Protein AF-A0A257A283-F1 (afdb_monomer)

Mean predicted aligned error: 14.5 Å

Nearest PDB structures (foldseek):
  4v96-assembly1_AN  TM=4.747E-01  e=2.073E-02  Lactococcus phage TP901-1
  4v96-assembly1_AQ  TM=4.458E-01  e=1.159E-02  Lactococcus phage TP901-1
  4be5-assembly1_A  TM=4.869E-01  e=1.302E-02  Vibrio cholerae MJ-1236
  4v96-assembly1_AK  TM=4.573E-01  e=3.706E-02  Lactococcus phage TP901-1
  4v96-assembly1_AE  TM=4.423E-01  e=5.252E-02  Lactococcus phage TP901-1

Sequence (304 aa):
MQTTSLSAFWPDLPWPIYEASDYLVAIHGPKSGTDYDYSDREGTTQFDLLVDMHVEDMREALQRFWQKGQLPPATDITVDEAKAAYQACIDWIDAHGHCFISNGPFYMDIYDPANMYCVLKAFRDPTYPFEPEVWTERLTLARSVIDSVDIPASVKVGDDIPVKVKVTNKIEYPDAREEPAEVAYVDVYLKDASDNVLYSGKAALKTAGNFEITIPGSKTANLSAGAYTVEVKAAYKEGGYPDLRKTQVILSQVTEESPTPTPAVTTAAPTEAPEEGMSTTTIVGIVVVIIIIVALVYFFTKKK

Secondary structure (DSSP, 8-state):
--SSS---SS-SS-HHHHHHHHHHHHH--TTT---EESS--TTSEEP-TTSHHHHHHHHHHHHHHHHHT---TT----HHHHHHHHHHHHHHHHHHSSS---SSSEEEEEEETTTTEEEEEE---TT-SS-HHHHHHHT-EEEEEEEEEE--SEEETTS-EEEEEEEEEEEEESS-EEEE-SS-EEEEEEE-TT--EEEEEEPEEEETTEEEEEE-GGGTTTSPSEEEEEEEEEESSTTS--EEEEEEEEEE-----PPPP-PPP--------------STTHHHHHHHHHHHHHHHHHHHTT-

pLDDT: mean 83.11, std 18.9, range [32.06, 98.38]

Structure (mmCIF, N/CA/C/O backbone):
data_AF-A0A257A283-F1
#
_entry.id   AF-A0A257A283-F1
#
loop_
_atom_site.group_PDB
_atom_site.id
_atom_site.type_symbol
_atom_site.label_atom_id
_atom_site.label_alt_id
_atom_site.label_comp_id
_atom_site.label_asym_id
_atom_site.label_entity_id
_atom_site.label_seq_id
_atom_site.pdbx_PDB_ins_code
_atom_site.Cartn_x
_atom_site.Cartn_y
_atom_site.Cartn_z
_atom_site.occupancy
_atom_site.B_iso_or_equiv
_atom_site.auth_seq_id
_atom_site.auth_comp_id
_atom_site.auth_asym_id
_atom_site.auth_atom_id
_atom_site.pdbx_PDB_model_num
ATOM 1 N N . MET A 1 1 ? 4.355 -9.382 -24.978 1.00 37.47 1 MET A N 1
ATOM 2 C CA . MET A 1 1 ? 3.499 -8.412 -25.697 1.00 37.47 1 MET A CA 1
ATOM 3 C C . MET A 1 1 ? 2.624 -7.641 -24.710 1.00 37.47 1 MET A C 1
ATOM 5 O O . MET A 1 1 ? 1.467 -7.983 -24.513 1.00 37.47 1 MET A O 1
ATOM 9 N N . GLN A 1 2 ? 3.187 -6.637 -24.042 1.00 34.16 2 GLN A N 1
ATOM 10 C CA . GLN A 1 2 ? 2.444 -5.632 -23.271 1.00 34.16 2 GLN A CA 1
ATOM 11 C C . GLN A 1 2 ? 3.358 -4.414 -23.123 1.00 34.16 2 GLN A C 1
ATOM 13 O O . GLN A 1 2 ? 4.175 -4.406 -22.214 1.00 34.16 2 GLN A O 1
ATOM 18 N N . THR A 1 3 ? 3.260 -3.418 -24.002 1.00 42.56 3 THR A N 1
ATOM 19 C CA . THR A 1 3 ? 3.844 -2.090 -23.710 1.00 42.56 3 THR A CA 1
ATOM 20 C C . THR A 1 3 ? 3.091 -0.910 -24.327 1.00 42.56 3 THR A C 1
ATOM 22 O O . THR A 1 3 ? 3.316 0.207 -23.886 1.00 42.56 3 THR A O 1
ATOM 25 N N . THR A 1 4 ? 2.152 -1.094 -25.264 1.00 42.38 4 THR A N 1
ATOM 26 C CA . THR A 1 4 ? 1.504 0.062 -25.930 1.00 42.38 4 THR A CA 1
ATOM 27 C C . THR A 1 4 ? -0.020 0.009 -26.027 1.00 42.38 4 THR A C 1
ATOM 29 O O . THR A 1 4 ? -0.617 0.684 -26.860 1.00 42.38 4 THR A O 1
ATOM 32 N N . SER A 1 5 ? -0.695 -0.732 -25.140 1.00 34.19 5 SER A N 1
ATOM 33 C CA . SER A 1 5 ? -2.166 -0.696 -25.046 1.00 34.19 5 SER A CA 1
ATOM 34 C C . SER A 1 5 ? -2.714 0.207 -23.939 1.00 34.19 5 SER A C 1
ATOM 36 O O . SER A 1 5 ? -3.890 0.090 -23.603 1.00 34.19 5 SER A O 1
ATOM 38 N N . LEU A 1 6 ? -1.912 1.076 -23.325 1.00 40.25 6 LEU A N 1
ATOM 39 C CA . LEU A 1 6 ? -2.385 1.900 -22.218 1.00 40.25 6 LEU A CA 1
ATOM 40 C C . LEU A 1 6 ? -1.911 3.339 -22.406 1.00 40.25 6 LEU A C 1
ATOM 42 O O . LEU A 1 6 ? -0.720 3.625 -22.348 1.00 40.25 6 LEU A O 1
ATOM 46 N N . SER A 1 7 ? -2.860 4.271 -22.514 1.00 36.94 7 SER A N 1
ATOM 47 C CA . SER A 1 7 ? -2.705 5.560 -21.840 1.00 36.94 7 SER A CA 1
ATOM 48 C C . SER A 1 7 ? -2.565 5.241 -20.351 1.00 36.94 7 SER A C 1
ATOM 50 O O . SER A 1 7 ? -3.548 5.184 -19.613 1.00 36.94 7 SER A O 1
ATOM 52 N N . ALA A 1 8 ? -1.358 4.855 -19.948 1.00 43.19 8 ALA A N 1
ATOM 53 C CA . ALA A 1 8 ? -1.101 4.354 -18.622 1.00 43.19 8 ALA A CA 1
ATOM 54 C C . ALA A 1 8 ? -1.165 5.555 -17.682 1.00 43.19 8 ALA A C 1
ATOM 56 O O . ALA A 1 8 ? -0.324 6.448 -17.734 1.00 43.19 8 ALA A O 1
ATOM 57 N N . PHE A 1 9 ? -2.196 5.592 -16.833 1.00 44.81 9 PHE A N 1
ATOM 58 C CA . PHE A 1 9 ? -2.300 6.581 -15.754 1.00 44.81 9 PHE A CA 1
ATOM 59 C C . PHE A 1 9 ? -1.053 6.536 -14.843 1.00 44.81 9 PHE A C 1
ATOM 61 O O . PHE A 1 9 ? -0.734 7.513 -14.172 1.00 44.81 9 PHE A O 1
ATOM 68 N N . TRP A 1 10 ? -0.339 5.403 -14.879 1.00 56.69 10 TRP A N 1
ATOM 69 C CA . TRP A 1 10 ? 0.955 5.139 -14.267 1.00 56.69 10 TRP A CA 1
ATOM 70 C C . TRP A 1 10 ? 1.908 4.606 -15.345 1.00 56.69 10 TRP A C 1
ATOM 72 O O . TRP A 1 10 ? 1.721 3.473 -15.779 1.00 56.69 10 TRP A O 1
ATOM 82 N N . PRO A 1 11 ? 2.878 5.392 -15.839 1.00 66.31 11 PRO A N 1
ATOM 83 C CA . PRO A 1 11 ? 3.781 4.920 -16.882 1.00 66.31 11 PRO A CA 1
ATOM 84 C C . PRO A 1 11 ? 4.688 3.799 -16.355 1.00 66.31 11 PRO A C 1
ATOM 86 O O . PRO A 1 11 ? 5.377 3.973 -15.349 1.00 66.31 11 PRO A O 1
ATOM 89 N N . ASP A 1 12 ? 4.708 2.665 -17.063 1.00 77.56 12 ASP A N 1
ATOM 90 C CA . ASP A 1 12 ? 5.508 1.476 -16.706 1.00 77.56 12 ASP A CA 1
ATOM 91 C C . ASP A 1 12 ? 6.989 1.560 -17.107 1.00 77.56 12 ASP A C 1
ATOM 93 O O . ASP A 1 12 ? 7.817 0.754 -16.680 1.00 77.56 12 ASP A O 1
ATOM 97 N N . LEU A 1 13 ? 7.331 2.566 -17.911 1.00 86.38 13 LEU A N 1
ATOM 98 C CA . LEU A 1 13 ? 8.668 2.843 -18.423 1.00 86.38 13 LEU A CA 1
ATOM 99 C C . LEU A 1 13 ? 8.933 4.349 -18.336 1.00 86.38 13 LEU A C 1
ATOM 101 O O . LEU A 1 13 ? 7.987 5.145 -18.355 1.00 86.38 13 LEU A O 1
ATOM 105 N N . PRO A 1 14 ? 10.199 4.779 -18.251 1.00 89.81 14 PRO A N 1
ATOM 106 C CA . PRO A 1 14 ? 10.508 6.198 -18.268 1.00 89.81 14 PRO A CA 1
ATOM 107 C C . PRO A 1 14 ? 10.215 6.788 -19.655 1.00 89.81 14 PRO A C 1
ATOM 109 O O . PRO A 1 14 ? 10.377 6.127 -20.683 1.00 89.81 14 PRO A O 1
ATOM 112 N N . TRP A 1 15 ? 9.803 8.058 -19.688 1.00 90.44 15 TRP A N 1
ATOM 113 C CA . TRP A 1 15 ? 9.408 8.747 -20.922 1.00 90.44 15 TRP A CA 1
ATOM 114 C C . TRP A 1 15 ? 10.441 8.694 -22.068 1.00 90.44 15 TRP A C 1
ATOM 116 O O . TRP A 1 15 ? 9.987 8.601 -23.209 1.00 90.44 15 TRP A O 1
ATOM 126 N N . PRO A 1 16 ? 11.779 8.667 -21.847 1.00 93.62 16 PRO A N 1
ATOM 127 C CA . PRO A 1 16 ? 12.731 8.565 -22.952 1.00 93.62 16 PRO A CA 1
ATOM 128 C C . PRO A 1 16 ? 12.597 7.261 -23.739 1.00 93.62 16 PRO A C 1
ATOM 130 O O . PRO A 1 16 ? 12.803 7.253 -24.949 1.00 93.62 16 PRO A O 1
ATOM 133 N N . ILE A 1 17 ? 12.224 6.166 -23.066 1.00 94.12 17 ILE A N 1
ATOM 134 C CA . ILE A 1 17 ? 11.990 4.871 -23.712 1.00 94.12 17 ILE A CA 1
ATOM 135 C C . ILE A 1 17 ? 10.729 4.932 -24.572 1.00 94.12 17 ILE A C 1
ATOM 137 O O . ILE A 1 17 ? 10.733 4.397 -25.678 1.00 94.12 17 ILE A O 1
ATOM 141 N N . TYR A 1 18 ? 9.673 5.614 -24.118 1.00 90.62 18 TYR A N 1
ATOM 142 C CA . TYR A 1 18 ? 8.473 5.822 -24.933 1.00 90.62 18 TYR A CA 1
ATOM 143 C C . TYR A 1 18 ? 8.760 6.695 -26.155 1.00 90.62 18 TYR A C 1
ATOM 145 O O . TYR A 1 18 ? 8.454 6.283 -27.269 1.00 90.62 18 TYR A O 1
ATOM 153 N N . GLU A 1 19 ? 9.415 7.845 -25.976 1.00 91.12 19 GLU A N 1
ATOM 154 C CA . GLU A 1 19 ? 9.741 8.739 -27.094 1.00 91.12 19 GLU A CA 1
ATOM 155 C C . GLU A 1 19 ? 10.635 8.052 -28.134 1.00 91.12 19 GLU A C 1
ATOM 157 O O . GLU A 1 19 ? 10.422 8.185 -29.341 1.00 91.12 19 GLU A O 1
ATOM 162 N N . ALA A 1 20 ? 11.624 7.282 -27.682 1.00 94.06 20 ALA A N 1
ATOM 163 C CA . ALA A 1 20 ? 12.490 6.540 -28.583 1.00 94.06 20 ALA A CA 1
ATOM 164 C C . ALA A 1 20 ? 11.760 5.368 -29.254 1.00 94.06 20 ALA A C 1
ATOM 166 O O . ALA A 1 20 ? 11.961 5.161 -30.448 1.00 94.06 20 ALA A O 1
ATOM 167 N N . SER A 1 21 ? 10.854 4.672 -28.560 1.00 92.69 21 SER A N 1
ATOM 168 C CA . SER A 1 21 ? 9.991 3.652 -29.181 1.00 92.69 21 SER A CA 1
ATOM 169 C C . SER A 1 21 ? 9.121 4.254 -30.289 1.00 92.69 21 SER A C 1
ATOM 171 O O . SER A 1 21 ? 9.094 3.727 -31.400 1.00 92.69 21 SER A O 1
ATOM 173 N N . ASP A 1 22 ? 8.482 5.401 -30.028 1.00 91.00 22 ASP A N 1
ATOM 174 C CA . ASP A 1 22 ? 7.650 6.103 -31.012 1.00 91.00 22 ASP A CA 1
ATOM 175 C C . ASP A 1 22 ? 8.466 6.536 -32.230 1.00 91.00 22 ASP A C 1
ATOM 177 O O . ASP A 1 22 ? 8.028 6.389 -33.372 1.00 91.00 22 ASP A O 1
ATOM 181 N N . TYR A 1 23 ? 9.685 7.027 -32.003 1.00 92.50 23 TYR A N 1
ATOM 182 C CA . TYR A 1 23 ? 10.604 7.370 -33.080 1.00 92.50 23 TYR A CA 1
ATOM 183 C C . TYR A 1 23 ? 11.007 6.154 -33.916 1.00 92.50 23 TYR A C 1
ATOM 185 O O . TYR A 1 23 ? 11.012 6.250 -35.141 1.00 92.50 23 TYR A O 1
ATOM 193 N N . LEU A 1 24 ? 11.321 5.018 -33.287 1.00 93.38 24 LEU A N 1
ATOM 194 C CA . LEU A 1 24 ? 11.687 3.792 -33.999 1.00 93.38 24 LEU A CA 1
ATOM 195 C C . LEU A 1 24 ? 10.530 3.253 -34.842 1.00 93.38 24 LEU A C 1
ATOM 197 O O . LEU A 1 24 ? 10.758 2.819 -35.967 1.00 93.38 24 LEU A O 1
ATOM 201 N N . VAL A 1 25 ? 9.295 3.332 -34.348 1.00 91.00 25 VAL A N 1
ATOM 202 C CA . VAL A 1 25 ? 8.103 2.945 -35.120 1.00 91.00 25 VAL A CA 1
ATOM 203 C C . VAL A 1 25 ? 7.827 3.931 -36.262 1.00 91.00 25 VAL A C 1
ATOM 205 O O . VAL A 1 25 ? 7.454 3.521 -37.357 1.00 91.00 25 VAL A O 1
ATOM 208 N N . ALA A 1 26 ? 8.043 5.231 -36.051 1.00 89.56 26 ALA A N 1
ATOM 209 C CA . ALA A 1 26 ? 7.762 6.247 -37.066 1.00 89.56 26 ALA A CA 1
ATOM 210 C C . ALA A 1 26 ? 8.836 6.358 -38.165 1.00 89.56 26 ALA A C 1
ATOM 212 O O . ALA A 1 26 ? 8.513 6.719 -39.297 1.00 89.56 26 ALA A O 1
ATOM 213 N N . ILE A 1 27 ? 10.108 6.131 -37.824 1.00 87.00 27 ILE A N 1
ATOM 214 C CA . ILE A 1 27 ? 11.277 6.421 -38.677 1.00 87.00 27 ILE A CA 1
ATOM 215 C C . ILE A 1 27 ? 12.086 5.157 -39.019 1.00 87.00 27 ILE A C 1
ATOM 217 O O . ILE A 1 27 ? 12.988 5.231 -39.854 1.00 87.00 27 ILE A O 1
ATOM 221 N N . HIS A 1 28 ? 11.726 4.006 -38.441 1.00 86.69 28 HIS A N 1
ATOM 222 C CA . HIS A 1 28 ? 12.412 2.716 -38.578 1.00 86.69 28 HIS A CA 1
ATOM 223 C C . HIS A 1 28 ? 13.779 2.673 -37.869 1.00 86.69 28 HIS A C 1
ATOM 225 O O . HIS A 1 28 ? 14.271 3.675 -37.340 1.00 86.69 28 HIS A O 1
ATOM 231 N N . GLY A 1 29 ? 14.377 1.480 -37.798 1.00 86.25 29 GLY A N 1
ATOM 232 C CA . GLY A 1 29 ? 15.631 1.229 -37.087 1.00 86.25 29 GLY A CA 1
ATOM 233 C C . GLY A 1 29 ? 16.808 2.027 -37.663 1.00 86.25 29 GLY A C 1
ATOM 234 O O . GLY A 1 29 ? 17.216 1.756 -38.793 1.00 86.25 29 GLY A O 1
ATOM 235 N N . PRO A 1 30 ? 17.401 2.987 -36.928 1.00 85.50 30 PRO A N 1
ATOM 236 C CA . PRO A 1 30 ? 18.473 3.835 -37.449 1.00 85.50 30 PRO A CA 1
ATOM 237 C C . PRO A 1 30 ? 19.773 3.071 -37.738 1.00 85.50 30 PRO A C 1
ATOM 239 O O . PRO A 1 30 ? 20.572 3.541 -38.550 1.00 85.50 30 PRO A O 1
ATOM 242 N N . LYS A 1 31 ? 19.994 1.916 -37.095 1.00 88.69 31 LYS A N 1
ATOM 243 C CA . LYS A 1 31 ? 21.170 1.062 -37.287 1.00 88.69 31 LYS A CA 1
ATOM 244 C C . LYS A 1 31 ? 20.827 -0.198 -38.079 1.00 88.69 31 LYS A C 1
ATOM 246 O O . LYS A 1 31 ? 21.566 -0.548 -38.997 1.00 88.69 31 LYS A O 1
ATOM 251 N N . SER A 1 32 ? 19.727 -0.873 -37.742 1.00 90.69 32 SER A N 1
ATOM 252 C CA . SER A 1 32 ? 19.337 -2.131 -38.395 1.00 90.69 32 SER A CA 1
ATOM 253 C C . SER A 1 32 ? 18.593 -1.939 -39.723 1.00 90.69 32 SER A C 1
ATOM 255 O O . SER A 1 32 ? 18.604 -2.837 -40.562 1.00 90.69 32 SER A O 1
ATOM 257 N N . GLY A 1 33 ? 17.945 -0.786 -39.924 1.00 89.50 33 GLY A N 1
ATOM 258 C CA . GLY A 1 33 ? 17.012 -0.560 -41.030 1.00 89.50 33 GLY A CA 1
ATOM 259 C C . GLY A 1 33 ? 15.685 -1.314 -40.888 1.00 89.50 33 GLY A C 1
ATOM 260 O O . GLY A 1 33 ? 14.959 -1.429 -41.868 1.00 89.50 33 GLY A O 1
ATOM 261 N N . THR A 1 34 ? 15.384 -1.863 -39.707 1.00 90.88 34 THR A N 1
ATOM 262 C CA . THR A 1 34 ? 14.170 -2.655 -39.467 1.00 90.88 34 THR A CA 1
ATOM 263 C C . THR A 1 34 ? 12.928 -1.772 -39.441 1.00 90.88 34 THR A C 1
ATOM 265 O O . THR A 1 34 ? 12.869 -0.798 -38.688 1.00 90.88 34 THR A O 1
ATOM 268 N N . ASP A 1 35 ? 11.909 -2.159 -40.206 1.00 91.62 35 ASP A N 1
ATOM 269 C CA . ASP A 1 35 ? 10.597 -1.522 -40.163 1.00 91.62 35 ASP A CA 1
ATOM 270 C C . ASP A 1 35 ? 9.833 -1.984 -38.917 1.00 91.62 35 ASP A C 1
ATOM 272 O O . ASP A 1 35 ? 9.346 -3.117 -38.857 1.00 91.62 35 ASP A O 1
ATOM 276 N N . TYR A 1 36 ? 9.749 -1.112 -37.911 1.00 91.62 36 TYR A N 1
ATOM 277 C CA . TYR A 1 36 ? 9.070 -1.405 -36.651 1.00 91.62 36 TYR A CA 1
ATOM 278 C C . TYR A 1 36 ? 7.579 -1.056 -36.670 1.00 91.62 36 TYR A C 1
ATOM 280 O O . TYR A 1 36 ? 7.173 -0.034 -37.218 1.00 91.62 36 TYR A O 1
ATOM 288 N N . ASP A 1 37 ? 6.780 -1.875 -35.990 1.00 88.94 37 ASP A N 1
ATOM 289 C CA . ASP A 1 37 ? 5.380 -1.605 -35.647 1.00 88.94 37 ASP A CA 1
ATOM 290 C C . ASP A 1 37 ? 5.134 -1.992 -34.173 1.00 88.94 37 ASP A C 1
ATOM 292 O O . ASP A 1 37 ? 5.914 -2.721 -33.553 1.00 88.94 37 ASP A O 1
ATOM 296 N N . TYR A 1 38 ? 4.053 -1.491 -33.578 1.00 84.75 38 TYR A N 1
ATOM 297 C CA . TYR A 1 38 ? 3.632 -1.900 -32.233 1.00 84.75 38 TYR A CA 1
ATOM 298 C C . TYR A 1 38 ? 2.837 -3.209 -32.231 1.00 84.75 38 TYR A C 1
ATOM 300 O O . TYR A 1 38 ? 2.703 -3.872 -31.199 1.00 84.75 38 TYR A O 1
ATOM 308 N N . SER A 1 39 ? 2.305 -3.585 -33.383 1.00 83.06 39 SER A N 1
ATOM 309 C CA . SER A 1 39 ? 1.534 -4.788 -33.628 1.00 83.06 39 SER A CA 1
ATOM 310 C C . SER A 1 39 ? 2.318 -5.772 -34.489 1.00 83.06 39 SER A C 1
ATOM 312 O O . SER A 1 39 ? 3.229 -5.407 -35.228 1.00 83.06 39 SER A O 1
ATOM 314 N N . ASP A 1 40 ? 1.951 -7.044 -34.388 1.00 76.62 40 ASP A N 1
ATOM 315 C CA . ASP A 1 40 ? 2.463 -8.080 -35.279 1.00 76.62 40 ASP A CA 1
ATOM 316 C C . ASP A 1 40 ? 1.724 -7.998 -36.619 1.00 76.62 40 ASP A C 1
ATOM 318 O O . ASP A 1 40 ? 0.684 -8.630 -36.835 1.00 76.62 40 ASP A O 1
ATOM 322 N N . ARG A 1 41 ? 2.207 -7.105 -37.485 1.00 83.38 41 ARG A N 1
ATOM 323 C CA . ARG A 1 41 ? 1.686 -6.897 -38.832 1.00 83.38 41 ARG A CA 1
ATOM 324 C C . ARG A 1 41 ? 2.646 -7.495 -39.854 1.00 83.38 41 ARG A C 1
ATOM 326 O O . ARG A 1 41 ? 3.853 -7.280 -39.802 1.00 83.38 41 ARG A O 1
ATOM 333 N N . GLU A 1 42 ? 2.083 -8.192 -40.840 1.00 82.44 42 GLU A N 1
ATOM 334 C CA . GLU A 1 42 ? 2.844 -8.774 -41.945 1.00 82.44 42 GLU A CA 1
ATOM 335 C C . GLU A 1 42 ? 3.714 -7.714 -42.646 1.00 82.44 42 GLU A C 1
ATOM 337 O O . GLU A 1 42 ? 3.217 -6.674 -43.088 1.00 82.44 42 GLU A O 1
ATOM 342 N N . GLY A 1 43 ? 5.016 -7.998 -42.743 1.00 83.75 43 GLY A N 1
ATOM 343 C CA . GLY A 1 43 ? 6.012 -7.112 -43.352 1.00 83.75 43 GLY A CA 1
ATOM 344 C C . GLY A 1 43 ? 6.684 -6.125 -42.393 1.00 83.75 43 GLY A C 1
ATOM 345 O O . GLY A 1 43 ? 7.602 -5.437 -42.823 1.00 83.75 43 GLY A O 1
ATOM 346 N N . THR A 1 44 ? 6.282 -6.077 -41.121 1.00 86.88 44 THR A N 1
ATOM 347 C CA . THR A 1 44 ? 6.921 -5.259 -40.076 1.00 86.88 44 THR A CA 1
ATOM 348 C C . THR A 1 44 ? 7.343 -6.119 -38.891 1.00 86.88 44 THR A C 1
ATOM 350 O O . THR A 1 44 ? 6.762 -7.173 -38.641 1.00 86.88 44 THR A O 1
ATOM 353 N N . THR A 1 45 ? 8.341 -5.664 -38.145 1.00 89.69 45 THR A N 1
ATOM 354 C CA . THR A 1 45 ? 8.800 -6.313 -36.917 1.00 89.69 45 THR A CA 1
ATOM 355 C C . THR A 1 45 ? 8.156 -5.636 -35.719 1.00 89.69 45 THR A C 1
ATOM 357 O O . THR A 1 45 ? 8.249 -4.417 -35.569 1.00 89.69 45 THR A O 1
ATOM 360 N N . GLN A 1 46 ? 7.546 -6.411 -34.822 1.00 90.31 46 GLN A N 1
ATOM 361 C CA . GLN A 1 46 ? 7.081 -5.838 -33.566 1.00 90.31 46 GLN A CA 1
ATOM 362 C C . GLN A 1 46 ? 8.272 -5.379 -32.716 1.00 90.31 46 GLN A C 1
ATOM 364 O O . GLN A 1 46 ? 9.182 -6.162 -32.432 1.00 90.31 46 GLN A O 1
ATOM 369 N N . PHE A 1 47 ? 8.239 -4.122 -32.274 1.00 89.81 47 PHE A N 1
ATOM 370 C CA . PHE A 1 47 ? 9.268 -3.587 -31.391 1.00 89.81 47 PHE A CA 1
ATOM 371 C C . PHE A 1 47 ? 9.257 -4.276 -30.014 1.00 89.81 47 PHE A C 1
ATOM 373 O O . PHE A 1 47 ? 8.207 -4.454 -29.393 1.00 89.81 47 PHE A O 1
ATOM 380 N N . ASP A 1 48 ? 10.444 -4.636 -29.522 1.00 91.12 48 ASP A N 1
ATOM 381 C CA . ASP A 1 48 ? 10.642 -5.353 -28.257 1.00 91.12 48 ASP A CA 1
ATOM 382 C C . ASP A 1 48 ? 11.875 -4.798 -27.534 1.00 91.12 48 ASP A C 1
ATOM 384 O O . ASP A 1 48 ? 12.924 -4.609 -28.145 1.00 91.12 48 ASP A O 1
ATOM 388 N N . LEU A 1 49 ? 11.750 -4.551 -26.231 1.00 94.00 49 LEU A N 1
ATOM 389 C CA . LEU A 1 49 ? 12.778 -3.945 -25.380 1.00 94.00 49 LEU A CA 1
ATOM 390 C C . LEU A 1 49 ? 13.899 -4.912 -24.972 1.00 94.00 49 LEU A C 1
ATOM 392 O O . LEU A 1 49 ? 14.838 -4.486 -24.295 1.00 94.00 49 LEU A O 1
ATOM 396 N N . LEU A 1 50 ? 13.776 -6.197 -25.312 1.00 94.50 50 LEU A N 1
ATOM 397 C CA . LEU A 1 50 ? 14.677 -7.270 -24.887 1.00 94.50 50 LEU A CA 1
ATOM 398 C C . LEU A 1 50 ? 15.465 -7.905 -26.035 1.00 94.50 50 LEU A C 1
ATOM 400 O O . LEU A 1 50 ? 16.359 -8.707 -25.786 1.00 94.50 50 LEU A O 1
ATOM 404 N N . VAL A 1 51 ? 15.114 -7.602 -27.284 1.00 93.31 51 VAL A N 1
ATOM 405 C CA . VAL A 1 51 ? 15.795 -8.154 -28.460 1.00 93.31 51 VAL A CA 1
ATOM 406 C C . VAL A 1 51 ? 17.024 -7.303 -28.764 1.00 93.31 51 VAL A C 1
ATOM 408 O O . VAL A 1 51 ? 16.878 -6.124 -29.069 1.00 93.31 51 VAL A O 1
ATOM 411 N N . ASP A 1 52 ? 18.217 -7.903 -28.748 1.00 93.94 52 ASP A N 1
ATOM 412 C CA . ASP A 1 52 ? 19.506 -7.203 -28.899 1.00 93.94 52 ASP A CA 1
ATOM 413 C C . ASP A 1 52 ? 19.526 -6.192 -30.055 1.00 93.94 52 ASP A C 1
ATOM 415 O O . ASP A 1 52 ? 19.905 -5.038 -29.878 1.00 93.94 52 ASP A O 1
ATOM 419 N N . MET A 1 53 ? 19.046 -6.587 -31.237 1.00 94.31 53 MET A N 1
ATOM 420 C CA . MET A 1 53 ? 18.977 -5.702 -32.406 1.00 94.31 53 MET A CA 1
ATOM 421 C C . MET A 1 53 ? 18.110 -4.455 -32.157 1.00 94.31 53 MET A C 1
ATOM 423 O O . MET A 1 53 ? 18.470 -3.353 -32.565 1.00 94.31 53 MET A O 1
ATOM 427 N N . HIS A 1 54 ? 16.979 -4.620 -31.470 1.00 94.75 54 HIS A N 1
ATOM 428 C CA . HIS A 1 54 ? 16.065 -3.527 -31.139 1.00 94.75 54 HIS A CA 1
ATOM 429 C C . HIS A 1 54 ? 16.663 -2.627 -30.053 1.00 94.75 54 HIS A C 1
ATOM 431 O O . HIS A 1 54 ? 16.524 -1.406 -30.107 1.00 94.75 54 HIS A O 1
ATOM 437 N N . VAL A 1 55 ? 17.368 -3.227 -29.088 1.00 96.25 55 VAL A N 1
ATOM 438 C CA . VAL A 1 55 ? 18.099 -2.525 -28.026 1.00 96.25 55 VAL A CA 1
ATOM 439 C C . VAL A 1 55 ? 19.201 -1.643 -28.620 1.00 96.25 55 VAL A C 1
ATOM 441 O O . VAL A 1 55 ? 19.364 -0.496 -28.203 1.00 96.25 55 VAL A O 1
ATOM 444 N N . GLU A 1 56 ? 19.924 -2.130 -29.631 1.00 96.44 56 GLU A N 1
ATOM 445 C CA . GLU A 1 56 ? 20.932 -1.335 -30.336 1.00 96.44 56 GLU A CA 1
ATOM 446 C C . GLU A 1 56 ? 20.324 -0.125 -31.065 1.00 96.44 56 GLU A C 1
ATOM 448 O O . GLU A 1 56 ? 20.863 0.980 -30.972 1.00 96.44 56 GLU A O 1
ATOM 453 N N . ASP A 1 57 ? 19.198 -0.311 -31.759 1.00 96.94 57 ASP A N 1
ATOM 454 C CA . ASP A 1 57 ? 18.468 0.778 -32.420 1.00 96.94 57 ASP A CA 1
ATOM 455 C C . ASP A 1 57 ? 17.912 1.799 -31.413 1.00 96.94 57 ASP A C 1
ATOM 457 O O . ASP A 1 57 ? 18.003 3.009 -31.633 1.00 96.94 57 ASP A O 1
ATOM 461 N N . MET A 1 58 ? 17.376 1.324 -30.286 1.00 96.69 58 MET A N 1
ATOM 462 C CA . MET A 1 58 ? 16.897 2.155 -29.178 1.00 96.69 58 MET A CA 1
ATOM 463 C C . MET A 1 58 ? 18.025 3.007 -28.601 1.00 96.69 58 MET A C 1
ATOM 465 O O . MET A 1 58 ? 17.868 4.214 -28.413 1.00 96.69 58 MET A O 1
ATOM 469 N N . ARG A 1 59 ? 19.194 2.406 -28.370 1.00 97.62 59 ARG A N 1
ATOM 470 C CA . ARG A 1 59 ? 20.375 3.122 -27.884 1.00 97.62 59 ARG A CA 1
ATOM 471 C C . ARG A 1 59 ? 20.813 4.223 -28.851 1.00 97.62 59 ARG A C 1
ATOM 473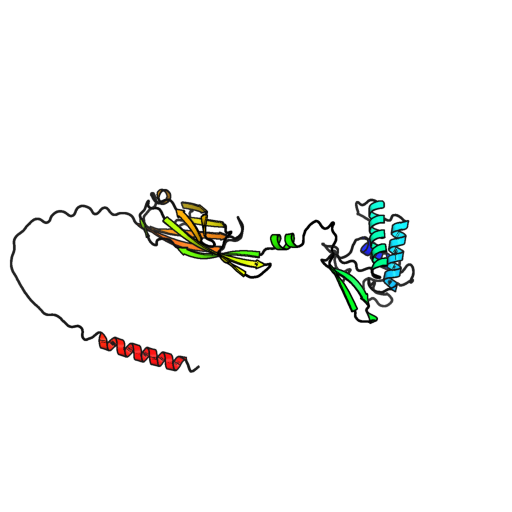 O O . ARG A 1 59 ? 21.126 5.327 -28.407 1.00 97.62 59 ARG A O 1
ATOM 480 N N . GLU A 1 60 ? 20.801 3.954 -30.155 1.00 97.19 60 GLU A N 1
ATOM 481 C CA . GLU A 1 60 ? 21.121 4.948 -31.188 1.00 97.19 60 GLU A CA 1
ATOM 482 C C . GLU A 1 60 ? 20.096 6.098 -31.210 1.00 97.19 60 GLU A C 1
ATOM 484 O O . GLU A 1 60 ? 20.469 7.273 -31.281 1.00 97.19 60 GLU A O 1
ATOM 489 N N . ALA A 1 61 ? 18.802 5.789 -31.078 1.00 96.94 61 ALA A N 1
ATOM 490 C CA . ALA A 1 61 ? 17.750 6.801 -30.977 1.00 96.94 61 ALA A CA 1
ATOM 491 C C . ALA A 1 61 ? 17.945 7.707 -29.745 1.00 96.94 61 ALA A C 1
ATOM 493 O O . ALA A 1 61 ? 17.950 8.934 -29.874 1.00 96.94 61 ALA A O 1
ATOM 494 N N . LEU A 1 62 ? 18.203 7.120 -28.571 1.00 97.75 62 LEU A N 1
ATOM 495 C CA . LEU A 1 62 ? 18.482 7.862 -27.337 1.00 97.75 62 LEU A CA 1
ATOM 496 C C . LEU A 1 62 ? 19.732 8.747 -27.468 1.00 97.75 62 LEU A C 1
ATOM 498 O O . LEU A 1 62 ? 19.718 9.905 -27.049 1.00 97.75 62 LEU A O 1
ATOM 502 N N . GLN A 1 63 ? 20.801 8.252 -28.099 1.00 97.88 63 GLN A N 1
ATOM 503 C CA . GLN A 1 63 ? 22.014 9.042 -28.343 1.00 97.88 63 GLN A CA 1
ATOM 504 C C . GLN A 1 63 ? 21.762 10.227 -29.263 1.00 97.88 63 GLN A C 1
ATOM 506 O O . GLN A 1 63 ? 22.230 11.335 -28.997 1.00 97.88 63 GLN A O 1
ATOM 511 N N . ARG A 1 64 ? 20.986 10.024 -30.327 1.00 96.62 64 ARG A N 1
ATOM 512 C CA . ARG A 1 64 ? 20.568 11.100 -31.223 1.00 96.62 64 ARG A CA 1
ATOM 513 C C . ARG A 1 64 ? 19.785 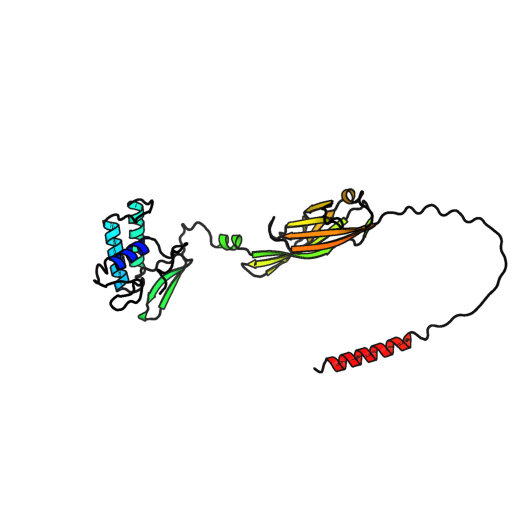12.174 -30.468 1.00 96.62 64 ARG A C 1
ATOM 515 O O . ARG A 1 64 ? 20.034 13.362 -30.686 1.00 96.62 64 ARG A O 1
ATOM 522 N N . PHE A 1 65 ? 18.858 11.786 -29.594 1.00 96.56 65 PHE A N 1
ATOM 523 C CA . PHE A 1 65 ? 18.079 12.729 -28.787 1.00 96.56 65 PHE A CA 1
ATOM 524 C C . PHE A 1 65 ? 18.953 13.495 -27.803 1.00 96.56 65 PHE A C 1
ATOM 526 O O . PHE A 1 65 ? 18.863 14.723 -27.725 1.00 96.56 65 PHE A O 1
ATOM 533 N N . TRP A 1 66 ? 19.868 12.793 -27.137 1.00 97.88 66 TRP A N 1
ATOM 534 C CA . TRP A 1 66 ? 20.849 13.389 -26.243 1.00 97.88 66 TRP A CA 1
ATOM 535 C C . TRP A 1 66 ? 21.731 14.418 -26.963 1.00 97.88 66 TRP A C 1
ATOM 537 O O . TRP A 1 66 ? 21.854 15.556 -26.509 1.00 97.88 66 TRP A O 1
ATOM 547 N N . GLN A 1 67 ? 22.285 14.073 -28.131 1.00 97.69 67 GLN A N 1
ATOM 548 C CA . GLN A 1 67 ? 23.133 14.970 -28.927 1.00 97.69 67 GLN A CA 1
ATOM 549 C C . GLN A 1 67 ? 22.380 16.226 -29.378 1.00 97.69 67 GLN A C 1
ATOM 551 O O . GLN A 1 67 ? 22.933 17.327 -29.359 1.00 97.69 67 GLN A O 1
ATOM 556 N N . LYS A 1 68 ? 21.109 16.071 -29.761 1.00 96.44 68 LYS A N 1
ATOM 557 C CA . LYS A 1 68 ? 20.255 17.176 -30.210 1.00 96.44 68 LYS A CA 1
ATOM 558 C C . LYS A 1 68 ? 19.675 18.009 -29.069 1.00 96.44 68 LYS A C 1
ATOM 560 O O . LYS A 1 68 ? 19.179 19.098 -29.339 1.00 96.44 68 LYS A O 1
ATOM 565 N N . GLY A 1 69 ? 19.724 17.521 -27.828 1.00 94.81 69 GLY A N 1
ATOM 566 C CA . GLY A 1 69 ? 18.983 18.124 -26.719 1.00 94.81 69 GLY A CA 1
ATOM 567 C C . GLY A 1 69 ? 17.478 18.123 -26.986 1.00 94.81 69 GLY A C 1
ATOM 568 O O . GLY A 1 69 ? 16.826 19.149 -26.814 1.00 94.81 69 GLY A O 1
ATOM 569 N N . GLN A 1 70 ? 16.957 17.005 -27.497 1.00 93.94 70 GLN A N 1
ATOM 570 C CA . GLN A 1 70 ? 15.559 16.892 -27.897 1.00 93.94 70 GLN A CA 1
ATOM 571 C C . GLN A 1 70 ? 14.634 16.976 -26.679 1.00 93.94 70 GLN A C 1
ATOM 573 O O . GLN A 1 70 ? 14.874 16.318 -25.668 1.00 93.94 70 GLN A O 1
ATOM 578 N N . LEU A 1 71 ? 13.581 17.782 -26.794 1.00 92.38 71 LEU A N 1
ATOM 579 C CA . LEU A 1 71 ? 12.529 17.890 -25.791 1.00 92.38 71 LEU A CA 1
ATOM 580 C C . LEU A 1 71 ? 11.258 17.220 -26.323 1.00 92.38 71 LEU A C 1
ATOM 582 O O . LEU A 1 71 ? 10.844 17.566 -27.438 1.00 92.38 71 LEU A O 1
ATOM 586 N N . PRO A 1 72 ? 10.625 16.323 -25.551 1.00 83.75 72 PRO A N 1
ATOM 587 C CA . PRO A 1 72 ? 9.337 15.777 -25.931 1.00 83.75 72 PRO A CA 1
ATOM 588 C C . PRO A 1 72 ? 8.277 16.888 -26.031 1.00 83.75 72 PRO A C 1
ATOM 590 O O . PRO A 1 72 ? 8.302 17.871 -25.279 1.00 83.75 72 PRO A O 1
ATOM 593 N N . PRO A 1 73 ? 7.315 16.774 -26.963 1.00 80.00 73 PRO A N 1
ATOM 594 C CA . PRO A 1 73 ? 6.196 17.703 -27.025 1.00 80.00 73 PRO A CA 1
ATOM 595 C C . PRO A 1 73 ? 5.402 17.707 -25.710 1.00 80.00 73 PRO A C 1
ATOM 597 O O . PRO A 1 73 ? 5.167 16.660 -25.115 1.00 80.00 73 PRO A O 1
ATOM 600 N N . ALA A 1 74 ? 4.924 18.884 -25.298 1.00 78.38 74 ALA A N 1
ATOM 601 C CA . ALA A 1 74 ? 4.046 19.063 -24.135 1.00 78.38 74 ALA A CA 1
ATOM 602 C C . ALA A 1 74 ? 4.639 18.673 -22.761 1.00 78.38 74 ALA A C 1
ATOM 604 O O . ALA A 1 74 ? 3.884 18.448 -21.816 1.00 78.38 74 ALA A O 1
ATOM 605 N N . THR A 1 75 ? 5.966 18.663 -22.614 1.00 78.88 75 THR A N 1
ATOM 606 C CA . THR A 1 75 ? 6.634 18.537 -21.307 1.00 78.88 75 THR A CA 1
ATOM 607 C C . THR A 1 75 ? 7.245 19.858 -20.850 1.00 78.88 75 THR A C 1
ATOM 609 O O . THR A 1 75 ? 7.845 20.568 -21.655 1.00 78.88 75 THR A O 1
ATOM 612 N N . ASP A 1 76 ? 7.148 20.154 -19.554 1.00 87.19 76 ASP A N 1
ATOM 613 C CA . ASP A 1 76 ? 7.809 21.297 -18.911 1.00 87.19 76 ASP A CA 1
ATOM 614 C C . ASP A 1 76 ? 9.126 20.838 -18.262 1.00 87.19 76 ASP A C 1
ATOM 616 O O . ASP A 1 76 ? 9.230 20.729 -17.043 1.00 87.19 76 ASP A O 1
ATOM 620 N N . ILE A 1 77 ? 10.097 20.453 -19.099 1.00 92.50 77 ILE A N 1
ATOM 621 C CA . ILE A 1 77 ? 11.447 20.053 -18.673 1.00 92.50 77 ILE A CA 1
ATOM 622 C C . ILE A 1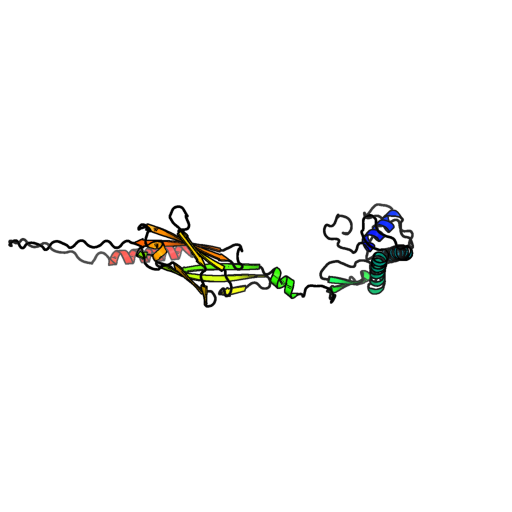 77 ? 12.501 20.845 -19.445 1.00 92.50 77 ILE A C 1
ATOM 624 O O . ILE A 1 77 ? 12.317 21.222 -20.605 1.00 92.50 77 ILE A O 1
ATOM 628 N N . THR A 1 78 ? 13.634 21.083 -18.802 1.00 95.81 78 THR A N 1
ATOM 629 C CA . THR A 1 78 ? 14.793 21.725 -19.416 1.00 95.81 78 THR A CA 1
ATOM 630 C C . THR A 1 78 ? 15.568 20.752 -20.308 1.00 95.81 78 THR A C 1
ATOM 632 O O . THR A 1 78 ? 15.487 19.531 -20.173 1.00 95.81 78 THR A O 1
ATOM 635 N N . VAL A 1 79 ? 16.381 21.296 -21.220 1.00 95.81 79 VAL A N 1
ATOM 636 C CA . VAL A 1 79 ? 17.271 20.490 -22.077 1.00 95.81 79 VAL A CA 1
ATOM 637 C C . VAL A 1 79 ? 18.258 19.666 -21.248 1.00 95.81 79 VAL A C 1
ATOM 639 O O . VAL A 1 79 ? 18.572 18.538 -21.623 1.00 95.81 79 VAL A O 1
ATOM 642 N N . ASP A 1 80 ? 18.733 20.203 -20.125 1.00 97.06 80 ASP A N 1
ATOM 643 C CA . ASP A 1 80 ? 19.681 19.503 -19.259 1.00 97.06 80 ASP A CA 1
ATOM 644 C C . ASP A 1 80 ? 19.013 18.334 -18.522 1.00 97.06 80 ASP A C 1
ATOM 646 O O . ASP A 1 80 ? 19.583 17.245 -18.474 1.00 97.06 80 ASP A O 1
ATOM 650 N N . GLU A 1 81 ? 17.778 18.509 -18.037 1.00 95.50 81 GLU A N 1
ATOM 651 C CA . GLU A 1 81 ? 16.977 17.416 -17.463 1.00 95.50 81 GLU A CA 1
ATOM 652 C C . GLU A 1 81 ? 16.678 16.329 -18.502 1.00 95.50 81 GLU A C 1
ATOM 654 O O . GLU A 1 81 ? 16.824 15.141 -18.213 1.00 95.50 81 GLU A O 1
ATOM 659 N N . ALA A 1 82 ? 16.332 16.718 -19.733 1.00 95.62 82 ALA A N 1
ATOM 660 C CA . ALA A 1 82 ? 16.111 15.771 -20.822 1.00 95.62 82 ALA A CA 1
ATOM 661 C C . ALA A 1 82 ? 17.383 14.976 -21.150 1.00 95.62 82 ALA A C 1
ATOM 663 O O . ALA A 1 82 ? 17.355 13.748 -21.218 1.00 95.62 82 ALA A O 1
ATOM 664 N N . LYS A 1 83 ? 18.530 15.654 -21.283 1.00 97.44 83 LYS A N 1
ATOM 665 C CA . LYS A 1 83 ? 19.827 14.997 -21.498 1.00 97.44 83 LYS A CA 1
ATOM 666 C C . LYS A 1 83 ? 20.197 14.057 -20.358 1.00 97.44 83 LYS A C 1
ATOM 668 O O . LYS A 1 83 ? 20.686 12.964 -20.632 1.00 97.44 83 LYS A O 1
ATOM 673 N N . ALA A 1 84 ? 19.949 14.440 -19.108 1.00 97.56 84 ALA A N 1
ATOM 674 C CA . ALA A 1 84 ? 20.175 13.559 -17.967 1.00 97.56 84 ALA A CA 1
ATOM 675 C C . ALA A 1 84 ? 19.298 12.297 -18.047 1.00 97.56 84 ALA A C 1
ATOM 677 O O . ALA A 1 84 ? 19.798 11.194 -17.836 1.00 97.56 84 ALA A O 1
ATOM 678 N N . ALA A 1 85 ? 18.025 12.434 -18.432 1.00 95.12 85 ALA A N 1
ATOM 679 C CA . ALA A 1 85 ? 17.111 11.304 -18.588 1.00 95.12 85 ALA A CA 1
ATOM 680 C C . ALA A 1 85 ? 17.514 10.357 -19.736 1.00 95.12 85 ALA A C 1
ATOM 682 O O . ALA A 1 85 ? 17.520 9.138 -19.549 1.00 95.12 85 ALA A O 1
ATOM 683 N N . TYR A 1 86 ? 17.903 10.891 -20.903 1.00 97.50 86 TYR A N 1
ATOM 684 C CA . TYR A 1 86 ? 18.429 10.072 -22.005 1.00 97.50 86 TYR A CA 1
ATOM 685 C C . TYR A 1 86 ? 19.708 9.342 -21.596 1.00 97.50 86 TYR A C 1
ATOM 687 O O . TYR A 1 86 ? 19.840 8.151 -21.868 1.00 97.50 86 TYR A O 1
ATOM 695 N N . GLN A 1 87 ? 20.629 10.038 -20.921 1.00 98.38 87 GLN A N 1
ATOM 696 C CA . GLN A 1 87 ? 21.882 9.443 -20.461 1.00 98.38 87 GLN A CA 1
ATOM 697 C C . GLN A 1 87 ? 21.622 8.304 -19.474 1.00 98.38 87 GLN A C 1
ATOM 699 O O . GLN A 1 87 ? 22.189 7.235 -19.645 1.00 98.38 87 GLN A O 1
ATOM 704 N N . ALA A 1 88 ? 20.704 8.480 -18.520 1.00 96.81 88 ALA A N 1
ATOM 705 C CA . ALA A 1 88 ? 20.336 7.424 -17.579 1.00 96.81 88 ALA A CA 1
ATOM 706 C C . ALA A 1 88 ? 19.788 6.168 -18.283 1.00 96.81 88 ALA A C 1
ATOM 708 O O . ALA A 1 88 ? 20.098 5.049 -17.881 1.00 96.81 88 ALA A O 1
ATOM 709 N N . CYS A 1 89 ? 19.013 6.331 -19.362 1.00 97.62 89 CYS A N 1
ATOM 710 C CA . CYS A 1 89 ? 18.526 5.199 -20.157 1.00 97.62 89 CYS A CA 1
ATOM 711 C C . CYS A 1 89 ? 19.649 4.524 -20.964 1.00 97.62 89 CYS A C 1
ATOM 713 O O . CYS A 1 89 ? 19.650 3.304 -21.103 1.00 97.62 89 CYS A O 1
ATOM 715 N N . ILE A 1 90 ? 20.613 5.292 -21.483 1.00 98.38 90 ILE A N 1
ATOM 716 C CA . ILE A 1 90 ? 21.794 4.745 -22.171 1.00 98.38 90 ILE A CA 1
ATOM 717 C C . ILE A 1 90 ? 22.669 3.967 -21.185 1.00 98.38 90 ILE A C 1
ATOM 719 O O . ILE A 1 90 ? 23.039 2.834 -21.477 1.00 98.38 90 ILE A O 1
ATOM 723 N N . ASP A 1 91 ? 22.943 4.537 -20.011 1.00 97.88 91 ASP A N 1
ATOM 724 C CA . ASP A 1 91 ? 23.731 3.896 -18.956 1.00 97.88 91 ASP A CA 1
ATOM 725 C C . ASP A 1 91 ? 23.063 2.597 -18.485 1.00 97.88 91 ASP A C 1
ATOM 727 O O . ASP A 1 91 ? 23.738 1.595 -18.255 1.00 97.88 91 ASP A O 1
ATOM 731 N N . TRP A 1 92 ? 21.728 2.586 -18.402 1.00 96.62 92 TRP A N 1
ATOM 732 C CA . TRP A 1 92 ? 20.958 1.377 -18.125 1.00 96.62 92 TRP A CA 1
ATOM 733 C C . TRP A 1 92 ? 21.173 0.295 -19.186 1.00 96.62 92 TRP A C 1
ATOM 735 O O . TRP A 1 92 ? 21.472 -0.849 -18.845 1.00 96.62 92 TRP A O 1
ATOM 745 N N . ILE A 1 93 ? 21.030 0.646 -20.469 1.00 97.56 93 ILE A N 1
ATOM 746 C CA . ILE A 1 93 ? 21.241 -0.292 -21.580 1.00 97.56 93 ILE A CA 1
ATOM 747 C C . ILE A 1 93 ? 22.671 -0.837 -21.544 1.00 97.56 93 ILE A C 1
ATOM 749 O O . ILE A 1 93 ? 22.869 -2.039 -21.700 1.00 97.56 93 ILE A O 1
ATOM 753 N N . ASP A 1 94 ? 23.655 0.023 -21.287 1.00 97.38 94 ASP A N 1
ATOM 754 C CA . ASP A 1 94 ? 25.065 -0.361 -21.216 1.00 97.38 94 ASP A CA 1
ATOM 755 C C . ASP A 1 94 ? 25.356 -1.286 -20.016 1.00 97.38 94 ASP A C 1
ATOM 757 O O . ASP A 1 94 ? 26.218 -2.160 -20.109 1.00 97.38 94 ASP A O 1
ATOM 761 N N . ALA A 1 95 ? 24.625 -1.136 -18.905 1.00 96.50 95 ALA A N 1
ATOM 762 C CA . ALA A 1 95 ? 24.785 -1.956 -17.704 1.00 96.50 95 ALA A CA 1
ATOM 763 C C . ALA A 1 95 ? 24.031 -3.299 -17.753 1.00 96.50 95 ALA A C 1
ATOM 765 O O . ALA A 1 95 ? 24.544 -4.299 -17.248 1.00 96.50 95 ALA A O 1
ATOM 766 N N . HIS A 1 96 ? 22.829 -3.327 -18.336 1.00 95.69 96 HIS A N 1
ATOM 767 C CA . HIS A 1 96 ? 21.901 -4.466 -18.257 1.00 95.69 96 HIS A CA 1
ATOM 768 C C . HIS A 1 96 ? 21.655 -5.171 -19.598 1.00 95.69 96 HIS A C 1
ATOM 770 O O . HIS A 1 96 ? 21.096 -6.266 -19.628 1.00 95.69 96 HIS A O 1
ATOM 776 N N . GLY A 1 97 ? 22.064 -4.566 -20.716 1.00 96.44 97 GLY A N 1
ATOM 777 C CA . GLY A 1 97 ? 21.912 -5.136 -22.057 1.00 96.44 97 GLY A CA 1
ATOM 778 C C . GLY A 1 97 ? 20.487 -5.098 -22.615 1.00 96.44 97 GLY A C 1
ATOM 779 O O . GLY A 1 97 ? 20.239 -5.675 -23.666 1.00 96.44 97 GLY A O 1
ATOM 780 N N . HIS A 1 98 ? 19.543 -4.429 -21.948 1.00 95.62 98 HIS A N 1
ATOM 781 C CA . HIS A 1 98 ? 18.156 -4.318 -22.404 1.00 95.62 98 HIS A CA 1
ATOM 782 C C . HIS A 1 98 ? 17.527 -2.970 -22.048 1.00 95.62 98 HIS A C 1
ATOM 784 O O . HIS A 1 98 ? 17.995 -2.255 -21.166 1.00 95.62 98 HIS A O 1
ATOM 790 N N . CYS A 1 99 ? 16.401 -2.643 -22.684 1.00 94.94 99 CYS A N 1
ATOM 791 C CA . CYS A 1 99 ? 15.689 -1.373 -22.498 1.00 94.94 99 CYS A CA 1
ATOM 792 C C . CYS A 1 99 ? 14.544 -1.450 -21.470 1.00 94.94 99 CYS A C 1
ATOM 794 O O . CYS A 1 99 ? 13.851 -0.465 -21.222 1.00 94.94 99 CYS A O 1
ATOM 796 N N . PHE A 1 100 ? 14.315 -2.624 -20.875 1.00 92.88 100 PHE A N 1
ATOM 797 C CA . PHE A 1 100 ? 13.260 -2.841 -19.882 1.00 92.88 100 PHE A CA 1
ATOM 798 C C . PHE A 1 100 ? 13.681 -2.398 -18.466 1.00 92.88 100 PHE A C 1
ATOM 800 O O . PHE A 1 100 ? 14.292 -3.170 -17.733 1.00 92.88 100 PHE A O 1
ATOM 807 N N . ILE A 1 101 ? 13.365 -1.156 -18.083 1.00 89.56 101 ILE A N 1
ATOM 808 C CA . ILE A 1 101 ? 13.808 -0.555 -16.806 1.00 89.56 101 ILE A CA 1
ATOM 809 C C . ILE A 1 101 ? 12.910 -0.947 -15.614 1.00 89.56 101 ILE A C 1
ATOM 811 O O . ILE A 1 101 ? 13.424 -1.148 -14.516 1.00 89.56 101 ILE A O 1
ATOM 815 N N . SER A 1 102 ? 11.601 -1.154 -15.836 1.00 82.56 102 SER A N 1
ATOM 816 C CA . SER A 1 102 ? 10.566 -1.335 -14.792 1.00 82.56 102 SER A CA 1
ATOM 817 C C . SER A 1 102 ? 10.319 -0.077 -13.937 1.00 82.56 102 SER A C 1
ATOM 819 O O . SER A 1 102 ? 11.194 0.767 -13.763 1.00 82.56 102 SER A O 1
ATOM 821 N N . ASN A 1 103 ? 9.113 0.047 -13.380 1.00 77.88 103 ASN A N 1
ATOM 822 C CA . ASN A 1 103 ? 8.724 1.062 -12.388 1.00 77.88 103 ASN A CA 1
ATOM 823 C C . ASN A 1 103 ? 8.287 0.438 -11.040 1.00 77.88 103 ASN A C 1
ATOM 825 O O . ASN A 1 103 ? 7.773 1.136 -10.165 1.00 77.88 103 ASN A O 1
ATOM 829 N N . GLY A 1 104 ? 8.433 -0.885 -10.891 1.00 76.75 104 GLY A N 1
ATOM 830 C CA . GLY A 1 104 ? 7.965 -1.652 -9.736 1.00 76.75 104 GLY A CA 1
ATOM 831 C C . GLY A 1 104 ? 9.013 -1.825 -8.626 1.00 76.75 104 GLY A C 1
ATOM 832 O O . GLY A 1 104 ? 10.093 -1.251 -8.689 1.00 76.75 104 GLY A O 1
ATOM 833 N N . PRO A 1 105 ? 8.746 -2.661 -7.603 1.00 80.44 105 PRO A N 1
ATOM 834 C CA . PRO A 1 105 ? 9.700 -2.929 -6.516 1.00 80.44 105 PRO A CA 1
ATOM 835 C C . PRO A 1 105 ? 10.951 -3.711 -6.959 1.00 80.44 105 PRO A C 1
ATOM 837 O O . PRO A 1 105 ? 11.941 -3.765 -6.223 1.00 80.44 105 PRO A O 1
ATOM 840 N N . PHE A 1 106 ? 10.916 -4.308 -8.153 1.00 88.44 106 PHE A N 1
ATOM 841 C CA . PHE A 1 106 ? 12.017 -5.048 -8.760 1.00 88.44 106 PHE A CA 1
ATOM 842 C C . PHE A 1 106 ? 12.259 -4.586 -10.200 1.00 88.44 106 PHE A C 1
ATOM 844 O O . PHE A 1 106 ? 11.325 -4.183 -10.901 1.00 88.44 106 PHE A O 1
ATOM 851 N N . TYR A 1 107 ? 13.503 -4.726 -10.641 1.00 90.75 107 TYR A N 1
ATOM 852 C CA . TYR A 1 107 ? 13.926 -4.594 -12.028 1.00 90.75 107 TYR A CA 1
ATOM 853 C C . TYR A 1 107 ? 14.573 -5.879 -12.530 1.00 90.75 107 TYR A C 1
ATOM 855 O O . TYR A 1 107 ? 15.033 -6.712 -11.743 1.00 90.75 107 TYR A O 1
ATOM 863 N N . MET A 1 108 ? 14.612 -6.024 -13.852 1.00 93.50 108 MET A N 1
ATOM 864 C CA . MET A 1 108 ? 15.361 -7.087 -14.506 1.00 93.50 108 MET A CA 1
ATOM 865 C C . MET A 1 108 ? 16.819 -6.661 -14.642 1.00 93.50 108 MET A C 1
ATOM 867 O O . MET A 1 108 ? 17.107 -5.620 -15.213 1.00 93.50 108 MET A O 1
ATOM 871 N N . ASP A 1 109 ? 17.714 -7.438 -14.040 1.00 95.25 109 ASP A N 1
ATOM 872 C CA . ASP A 1 109 ? 19.152 -7.167 -14.011 1.00 95.25 109 ASP A CA 1
ATOM 873 C C . ASP A 1 109 ? 19.901 -7.926 -15.107 1.00 95.25 109 ASP A C 1
ATOM 875 O O . ASP A 1 109 ? 20.844 -7.397 -15.685 1.00 95.25 109 ASP A O 1
ATOM 879 N N . ILE A 1 110 ? 19.481 -9.170 -15.365 1.00 94.75 110 ILE A N 1
ATOM 880 C CA . ILE A 1 110 ? 20.019 -10.049 -16.406 1.00 94.75 110 ILE A CA 1
ATOM 881 C C . ILE A 1 110 ? 18.840 -10.691 -17.130 1.00 94.75 110 ILE A C 1
ATOM 883 O O . ILE A 1 110 ? 17.933 -11.222 -16.479 1.00 94.75 110 ILE A O 1
ATOM 887 N N . TYR A 1 111 ? 18.904 -10.711 -18.459 1.00 94.50 111 TYR A N 1
ATOM 888 C CA . TYR A 1 111 ? 17.986 -11.436 -19.330 1.00 94.50 111 TYR A CA 1
ATOM 889 C C . TYR A 1 111 ? 18.782 -12.299 -20.315 1.00 94.50 111 TYR A C 1
ATOM 891 O O . TYR A 1 111 ? 19.551 -11.778 -21.114 1.00 94.50 111 TYR A O 1
ATOM 899 N N . ASP A 1 112 ? 18.615 -13.619 -20.241 1.00 93.94 112 ASP A N 1
ATOM 900 C CA . ASP A 1 112 ? 19.259 -14.588 -21.128 1.00 93.94 112 ASP A CA 1
ATOM 901 C C . ASP A 1 112 ? 18.208 -15.588 -21.645 1.00 93.94 112 ASP A C 1
ATOM 903 O O . ASP A 1 112 ? 17.937 -16.619 -21.011 1.00 93.94 112 ASP A O 1
ATOM 907 N N . PRO A 1 113 ? 17.578 -15.298 -22.798 1.00 92.19 113 PRO A N 1
ATOM 908 C CA . PRO A 1 113 ? 16.539 -16.156 -23.349 1.00 92.19 113 PRO A CA 1
ATOM 909 C C . PRO A 1 113 ? 17.092 -17.484 -23.879 1.00 92.19 113 PRO A C 1
ATOM 911 O O . PRO A 1 113 ? 16.361 -18.474 -23.893 1.00 92.19 113 PRO A O 1
ATOM 914 N N . ALA A 1 114 ? 18.371 -17.544 -24.274 1.00 94.06 114 ALA A N 1
ATOM 915 C CA . ALA A 1 114 ? 18.990 -18.764 -24.791 1.00 94.06 114 ALA A CA 1
ATOM 916 C C . ALA A 1 114 ? 19.098 -19.846 -23.707 1.00 94.06 114 ALA A C 1
ATOM 918 O O . ALA A 1 114 ? 18.914 -21.030 -23.992 1.00 94.06 114 ALA A O 1
ATOM 919 N N . ASN A 1 115 ? 19.329 -19.431 -22.459 1.00 96.06 115 ASN A N 1
ATOM 920 C CA . ASN A 1 115 ? 19.354 -20.312 -21.292 1.00 96.06 115 ASN A CA 1
ATOM 921 C C . ASN A 1 115 ? 18.039 -20.317 -20.489 1.00 96.06 115 ASN A C 1
ATOM 923 O O . ASN A 1 115 ? 17.979 -20.954 -19.437 1.00 96.06 115 ASN A O 1
ATOM 927 N N . MET A 1 116 ? 16.985 -19.637 -20.968 1.00 94.25 116 MET A N 1
ATOM 928 C CA . MET A 1 116 ? 15.713 -19.439 -20.249 1.00 94.25 116 MET A CA 1
ATOM 929 C C . MET A 1 116 ? 15.923 -18.909 -18.820 1.00 94.25 116 MET A C 1
ATOM 931 O O . MET A 1 116 ? 15.341 -19.410 -17.855 1.00 94.25 116 MET A O 1
ATOM 935 N N . TYR A 1 117 ? 16.796 -17.914 -18.679 1.00 95.25 117 TYR A N 1
ATOM 936 C CA . TYR A 1 117 ? 17.273 -17.412 -17.398 1.00 95.25 117 TYR A CA 1
ATOM 937 C C . TYR A 1 117 ? 17.050 -15.902 -17.280 1.00 95.25 117 TYR A C 1
ATOM 939 O O . TYR A 1 117 ? 17.347 -15.138 -18.195 1.00 95.25 117 TYR A O 1
ATOM 947 N N . CYS A 1 118 ? 16.545 -15.455 -16.130 1.00 95.12 118 CYS A N 1
ATOM 948 C CA . CYS A 1 118 ? 16.427 -14.037 -15.803 1.00 95.12 118 CYS A CA 1
ATOM 949 C C . CYS A 1 118 ? 16.725 -13.793 -14.321 1.00 95.12 118 CYS A C 1
ATOM 951 O O . CYS A 1 118 ? 16.351 -14.600 -13.465 1.00 95.12 118 CYS A O 1
ATOM 953 N N . VAL A 1 119 ? 17.355 -12.660 -14.008 1.00 96.31 119 VAL A N 1
ATOM 954 C CA . VAL A 1 119 ? 17.588 -12.212 -12.628 1.00 96.31 119 VAL A CA 1
ATOM 955 C C . VAL A 1 119 ? 16.765 -10.966 -12.365 1.00 96.31 119 VAL A C 1
ATOM 957 O O . VAL A 1 119 ? 16.901 -9.973 -13.074 1.00 96.31 119 VAL A O 1
ATOM 960 N N . LEU A 1 120 ? 15.952 -11.009 -11.310 1.00 95.56 120 LEU A N 1
ATOM 961 C CA . LEU A 1 120 ? 15.266 -9.836 -10.784 1.00 95.56 120 LEU A CA 1
ATOM 962 C C . LEU A 1 120 ? 15.988 -9.343 -9.532 1.00 95.56 120 LEU A C 1
ATOM 964 O O . LEU A 1 120 ? 16.235 -10.118 -8.604 1.00 95.56 120 LEU A O 1
ATOM 968 N N . LYS A 1 121 ? 16.301 -8.051 -9.488 1.00 93.31 121 LYS A N 1
ATOM 969 C CA . LYS A 1 121 ? 16.858 -7.384 -8.308 1.00 93.31 121 LYS A CA 1
ATOM 970 C C . LYS A 1 121 ? 15.871 -6.358 -7.792 1.00 93.31 121 LYS A C 1
ATOM 972 O O . LYS A 1 121 ? 15.126 -5.747 -8.548 1.00 93.31 121 LYS A O 1
ATOM 977 N N . ALA A 1 122 ? 15.844 -6.188 -6.478 1.00 88.75 122 ALA A N 1
ATOM 978 C CA . ALA A 1 122 ? 14.987 -5.187 -5.871 1.00 88.75 122 ALA A CA 1
ATOM 979 C C . ALA A 1 122 ? 15.596 -3.793 -6.057 1.00 88.75 122 ALA A C 1
ATOM 981 O O . ALA A 1 122 ? 16.814 -3.634 -5.931 1.00 88.75 122 ALA A O 1
ATOM 982 N N . PHE A 1 123 ? 14.761 -2.781 -6.287 1.00 84.62 123 PHE A N 1
ATOM 983 C CA . PHE A 1 123 ? 15.228 -1.401 -6.214 1.00 84.62 123 PHE A CA 1
ATOM 984 C C . PHE A 1 123 ? 15.654 -1.090 -4.772 1.00 84.62 123 PHE A C 1
ATOM 986 O O . PHE A 1 123 ? 14.943 -1.371 -3.800 1.00 84.62 123 PHE A O 1
ATOM 993 N N . ARG A 1 124 ? 16.875 -0.573 -4.637 1.00 83.81 124 ARG A N 1
ATOM 994 C CA . ARG A 1 124 ? 17.511 -0.187 -3.368 1.00 83.81 124 ARG A CA 1
ATOM 995 C C . ARG A 1 124 ? 18.094 1.214 -3.502 1.00 83.81 124 ARG A C 1
ATOM 997 O O . ARG A 1 124 ? 19.244 1.452 -3.150 1.00 83.81 124 ARG A O 1
ATOM 1004 N N . ASP A 1 125 ? 17.305 2.103 -4.096 1.00 80.69 125 ASP A N 1
ATOM 1005 C CA . ASP A 1 125 ? 17.679 3.496 -4.277 1.00 80.69 125 ASP A CA 1
ATOM 1006 C C . ASP A 1 125 ? 17.628 4.210 -2.915 1.00 80.69 125 ASP A C 1
ATOM 1008 O O . ASP A 1 125 ? 16.545 4.320 -2.336 1.00 80.69 125 ASP A O 1
ATOM 1012 N N . PRO A 1 126 ? 18.768 4.691 -2.384 1.00 81.88 126 PRO A N 1
ATOM 1013 C CA . PRO A 1 126 ? 18.796 5.407 -1.112 1.00 81.88 126 PRO A CA 1
ATOM 1014 C C . PRO A 1 126 ? 18.066 6.759 -1.163 1.00 81.88 126 PRO A C 1
ATOM 1016 O O . PRO A 1 126 ? 17.850 7.368 -0.120 1.00 81.88 126 PRO A O 1
ATOM 1019 N N . THR A 1 127 ? 17.708 7.256 -2.351 1.00 83.06 127 THR A N 1
ATOM 1020 C CA . THR A 1 127 ? 16.904 8.473 -2.527 1.00 83.06 127 THR A CA 1
ATOM 1021 C C . THR A 1 127 ? 15.397 8.214 -2.445 1.00 83.06 127 THR A C 1
ATOM 1023 O O . THR A 1 127 ? 14.621 9.169 -2.363 1.00 83.06 127 THR A O 1
ATOM 1026 N N . TYR A 1 128 ? 14.961 6.946 -2.431 1.00 82.69 128 TYR A N 1
ATOM 1027 C CA . TYR A 1 128 ? 13.549 6.608 -2.281 1.00 82.69 128 TYR A CA 1
ATOM 1028 C C . TYR A 1 128 ? 13.047 7.055 -0.893 1.00 82.69 128 TYR A C 1
ATOM 1030 O O . TYR A 1 128 ? 13.627 6.679 0.123 1.00 82.69 128 TYR A O 1
ATOM 1038 N N . PRO A 1 129 ? 11.971 7.859 -0.809 1.00 82.69 129 PRO A N 1
ATOM 1039 C CA . PRO A 1 129 ? 11.642 8.603 0.410 1.00 82.69 129 PRO A CA 1
ATOM 1040 C C . PRO A 1 129 ? 10.962 7.769 1.505 1.00 82.69 129 PRO A C 1
ATOM 1042 O O . PRO A 1 129 ? 10.656 8.306 2.571 1.00 82.69 129 PRO A O 1
ATOM 1045 N N . PHE A 1 130 ? 10.662 6.495 1.245 1.00 83.06 130 PHE A N 1
ATOM 1046 C CA . PHE A 1 130 ? 9.951 5.631 2.182 1.00 83.06 130 PHE A CA 1
ATOM 1047 C C . PHE A 1 130 ? 10.782 4.401 2.522 1.00 83.06 130 PHE A C 1
ATOM 1049 O O . PHE A 1 130 ? 11.134 3.617 1.643 1.00 83.06 130 PHE A O 1
ATOM 1056 N N . GLU A 1 131 ? 11.014 4.192 3.812 1.00 81.00 131 GLU A N 1
ATOM 1057 C CA . GLU A 1 131 ? 11.533 2.920 4.307 1.00 81.00 131 GLU A CA 1
ATOM 1058 C C . GLU A 1 131 ? 10.512 1.789 4.065 1.00 81.00 131 GLU A C 1
ATOM 1060 O O . GLU A 1 131 ? 9.301 2.056 4.005 1.00 81.00 131 GLU A O 1
ATOM 1065 N N . PRO A 1 132 ? 10.957 0.523 3.935 1.00 74.44 132 PRO A N 1
ATOM 1066 C CA . PRO A 1 132 ? 10.073 -0.620 3.694 1.00 74.44 132 PRO A CA 1
ATOM 1067 C C . PRO A 1 132 ? 8.888 -0.721 4.670 1.00 74.44 132 PRO A C 1
ATOM 1069 O O . PRO A 1 132 ? 7.785 -1.112 4.282 1.00 74.44 132 PRO A O 1
ATOM 1072 N N . GLU A 1 133 ? 9.085 -0.331 5.928 1.00 81.31 133 GLU A N 1
ATOM 1073 C CA . GLU A 1 133 ? 8.104 -0.435 7.010 1.00 81.31 133 GLU A CA 1
ATOM 1074 C C . GLU A 1 133 ? 6.953 0.570 6.872 1.00 81.31 133 GLU A C 1
ATOM 1076 O O . GLU A 1 133 ? 5.837 0.296 7.321 1.00 81.31 133 GLU A O 1
ATOM 1081 N N . VAL A 1 134 ? 7.176 1.704 6.195 1.00 85.56 134 VAL A N 1
ATOM 1082 C CA . VAL A 1 134 ? 6.175 2.777 6.050 1.00 85.56 134 VAL A CA 1
ATOM 1083 C C . VAL A 1 134 ? 4.900 2.252 5.395 1.00 85.56 134 VAL A C 1
ATOM 1085 O O . VAL A 1 134 ? 3.788 2.604 5.797 1.00 85.56 134 VAL A O 1
ATOM 1088 N N . TRP A 1 135 ? 5.041 1.396 4.385 1.00 83.19 135 TRP A N 1
ATOM 1089 C CA . TRP A 1 135 ? 3.895 0.805 3.701 1.00 83.19 135 TRP A CA 1
ATOM 1090 C C . TRP A 1 135 ? 3.194 -0.230 4.567 1.00 83.19 135 TRP A C 1
ATOM 1092 O O . TRP A 1 135 ? 1.967 -0.271 4.581 1.00 83.19 135 TRP A O 1
ATOM 1102 N N . THR A 1 136 ? 3.946 -1.004 5.345 1.00 85.06 136 THR A N 1
ATOM 1103 C CA . THR A 1 136 ? 3.385 -1.969 6.291 1.00 85.06 136 THR A CA 1
ATOM 1104 C C . THR A 1 136 ? 2.471 -1.291 7.312 1.00 85.06 136 THR A C 1
ATOM 1106 O O . THR A 1 136 ? 1.340 -1.730 7.524 1.00 85.06 136 THR A O 1
ATOM 1109 N N . GLU A 1 137 ? 2.905 -0.167 7.877 1.00 83.25 137 GLU A N 1
ATOM 1110 C CA . GLU A 1 137 ? 2.117 0.614 8.835 1.00 83.25 137 GLU A CA 1
ATOM 1111 C C . GLU A 1 137 ? 0.903 1.291 8.182 1.00 83.25 137 GLU A C 1
ATOM 1113 O O . GLU A 1 137 ? -0.217 1.245 8.700 1.00 83.25 137 GLU A O 1
ATOM 1118 N N . ARG A 1 138 ? 1.097 1.913 7.011 1.00 84.94 138 ARG A N 1
ATOM 1119 C CA . ARG A 1 138 ? 0.024 2.633 6.303 1.00 84.94 138 ARG A CA 1
ATOM 1120 C C . ARG A 1 138 ? -1.062 1.700 5.786 1.00 84.94 138 ARG A C 1
ATOM 1122 O O . ARG A 1 138 ? -2.232 2.079 5.789 1.00 84.94 138 ARG A O 1
ATOM 1129 N N . LEU A 1 139 ? -0.671 0.504 5.362 1.00 88.44 139 LEU A N 1
ATOM 1130 C CA . LEU A 1 139 ? -1.559 -0.520 4.824 1.00 88.44 139 LEU A CA 1
ATOM 1131 C C . LEU A 1 139 ? -2.019 -1.516 5.894 1.00 88.44 139 LEU A C 1
ATOM 1133 O O . LEU A 1 139 ? -2.693 -2.479 5.548 1.00 88.44 139 LEU A O 1
ATOM 1137 N N . THR A 1 140 ? -1.695 -1.303 7.179 1.00 89.12 140 THR A N 1
ATOM 1138 C CA . THR A 1 140 ? -2.172 -2.165 8.272 1.00 89.12 140 THR A CA 1
ATOM 1139 C C . THR A 1 140 ? -3.696 -2.246 8.240 1.00 89.12 140 THR A C 1
ATOM 1141 O O . THR A 1 140 ? -4.400 -1.255 8.469 1.00 89.12 140 THR A O 1
ATOM 1144 N N . LEU A 1 141 ? -4.195 -3.451 7.971 1.00 91.12 141 LEU A N 1
ATOM 1145 C CA . LEU A 1 141 ? -5.615 -3.768 7.975 1.00 91.12 141 LEU A CA 1
ATOM 1146 C C . LEU A 1 141 ? -5.946 -4.382 9.323 1.00 91.12 141 LEU A C 1
ATOM 1148 O O . LEU A 1 141 ? -5.653 -5.548 9.577 1.00 91.12 141 LEU A O 1
ATOM 1152 N N . ALA A 1 142 ? -6.535 -3.578 10.197 1.00 92.38 142 ALA A N 1
ATOM 1153 C CA . ALA A 1 142 ? -6.926 -4.010 11.524 1.00 92.38 142 ALA A CA 1
ATOM 1154 C C . ALA A 1 142 ? -8.300 -3.453 11.887 1.00 92.38 142 ALA A C 1
ATOM 1156 O O . ALA A 1 142 ? -8.647 -2.319 11.544 1.00 92.38 142 ALA A O 1
ATOM 1157 N N . ARG A 1 143 ? -9.084 -4.263 12.596 1.00 94.50 143 ARG A N 1
ATOM 1158 C CA . ARG A 1 143 ? -10.393 -3.884 13.130 1.00 94.50 143 ARG A CA 1
ATOM 1159 C C . ARG A 1 143 ? -10.529 -4.337 14.572 1.00 94.50 143 ARG A C 1
ATOM 1161 O O . ARG A 1 143 ? -10.036 -5.396 14.949 1.00 94.50 143 ARG A O 1
ATOM 1168 N N . SER A 1 144 ? -11.247 -3.547 15.352 1.00 96.75 144 SER A N 1
ATOM 1169 C CA . SER A 1 144 ? -11.654 -3.931 16.697 1.00 96.75 144 SER A CA 1
ATOM 1170 C C . SER A 1 144 ? -12.988 -4.662 16.621 1.00 96.75 144 SER A C 1
ATOM 1172 O O . SER A 1 144 ? -13.881 -4.250 15.883 1.00 96.75 144 SER A O 1
ATOM 1174 N N . VAL A 1 145 ? -13.114 -5.748 17.372 1.00 97.12 145 VAL A N 1
ATOM 1175 C CA . VAL A 1 145 ? -14.322 -6.567 17.474 1.00 97.12 145 VAL A CA 1
ATOM 1176 C C . VAL A 1 145 ? -14.754 -6.596 18.930 1.00 97.12 145 VAL A C 1
ATOM 1178 O O . VAL A 1 145 ? -13.935 -6.815 19.821 1.00 97.12 145 VAL A O 1
ATOM 1181 N N . ILE A 1 146 ? -16.037 -6.351 19.176 1.00 97.56 146 ILE A N 1
ATOM 1182 C CA . ILE A 1 146 ? -16.622 -6.382 20.511 1.00 97.56 146 ILE A CA 1
ATOM 1183 C C . ILE A 1 146 ? -17.022 -7.824 20.820 1.00 97.56 146 ILE A C 1
ATOM 1185 O O . ILE A 1 146 ? -17.991 -8.357 20.264 1.00 97.56 146 ILE A O 1
ATOM 1189 N N . ASP A 1 147 ? -16.302 -8.431 21.759 1.00 96.69 147 ASP A N 1
ATOM 1190 C CA . ASP A 1 147 ? -16.558 -9.796 22.213 1.00 96.69 147 ASP A CA 1
ATOM 1191 C C . ASP A 1 147 ? -17.755 -9.845 23.163 1.00 96.69 147 ASP A C 1
ATOM 1193 O O . ASP A 1 147 ? -18.611 -10.724 23.069 1.00 96.69 147 ASP A O 1
ATOM 1197 N N . SER A 1 148 ? -17.831 -8.886 24.091 1.00 95.94 148 SER A N 1
ATOM 1198 C CA . SER A 1 148 ? -18.943 -8.781 25.039 1.00 95.94 148 SER A CA 1
ATOM 1199 C C . SER A 1 148 ? -19.086 -7.374 25.609 1.00 95.94 148 SER A C 1
ATOM 1201 O O . SER A 1 148 ? -18.114 -6.625 25.716 1.00 95.94 148 SER A O 1
ATOM 1203 N N . VAL A 1 149 ? -20.317 -7.042 25.996 1.00 96.75 149 VAL A N 1
ATOM 1204 C CA . VAL A 1 149 ? -20.668 -5.834 26.745 1.00 96.75 149 VAL A CA 1
ATOM 1205 C C . VAL A 1 149 ? -21.377 -6.294 28.013 1.00 96.75 149 VAL A C 1
ATOM 1207 O O . VAL A 1 149 ? -22.471 -6.851 27.936 1.00 96.75 149 VAL A O 1
ATOM 1210 N N . ASP A 1 150 ? -20.738 -6.095 29.159 1.00 96.00 150 ASP A N 1
ATOM 1211 C CA . ASP A 1 150 ? -21.257 -6.436 30.479 1.00 96.00 150 ASP A CA 1
ATOM 1212 C C . ASP A 1 150 ? -21.801 -5.173 31.154 1.00 96.00 150 ASP A C 1
ATOM 1214 O O . ASP A 1 150 ? -21.078 -4.196 31.386 1.00 96.00 150 ASP A O 1
ATOM 1218 N N . ILE A 1 151 ? -23.107 -5.198 31.410 1.00 95.00 151 ILE A N 1
ATOM 1219 C CA . ILE A 1 151 ? -23.869 -4.143 32.071 1.00 95.00 151 ILE A CA 1
ATOM 1220 C C . ILE A 1 151 ? -24.882 -4.777 33.032 1.00 95.00 151 ILE A C 1
ATOM 1222 O O . ILE A 1 151 ? -25.381 -5.875 32.764 1.00 95.00 151 ILE A O 1
ATOM 1226 N N . PRO A 1 152 ?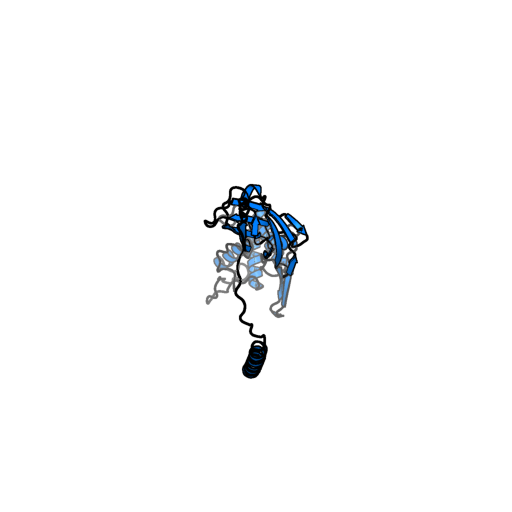 -25.262 -4.093 34.125 1.00 92.38 152 PRO A N 1
ATOM 1227 C CA . PRO A 1 152 ? -26.357 -4.556 34.966 1.00 92.38 152 PRO A CA 1
ATOM 1228 C C . PRO A 1 152 ? -27.676 -4.593 34.183 1.00 92.38 152 PRO A C 1
ATOM 1230 O O . PRO A 1 152 ? -28.035 -3.627 33.514 1.00 92.38 152 PRO A O 1
ATOM 1233 N N . ALA A 1 153 ? -28.435 -5.685 34.311 1.00 89.94 153 ALA A N 1
ATOM 1234 C CA . ALA A 1 153 ? -29.725 -5.835 33.628 1.00 89.94 153 ALA A CA 1
ATOM 1235 C C . ALA A 1 153 ? -30.782 -4.823 34.112 1.00 89.94 153 ALA A C 1
ATOM 1237 O O . ALA A 1 153 ? -31.657 -4.416 33.349 1.00 89.94 153 ALA A O 1
ATOM 1238 N N . SER A 1 154 ? -30.700 -4.412 35.380 1.00 90.00 154 SER A N 1
ATOM 1239 C CA . SER A 1 154 ? -31.583 -3.415 35.979 1.00 90.00 154 SER A CA 1
ATOM 1240 C C . SER A 1 154 ? -30.802 -2.505 36.919 1.00 90.00 154 SER A C 1
ATOM 1242 O O . SER A 1 154 ? -30.013 -2.983 37.733 1.00 90.00 154 SER A O 1
ATOM 1244 N N . VAL A 1 155 ? -31.063 -1.203 36.833 1.00 91.19 155 VAL A N 1
ATOM 1245 C CA . VAL A 1 155 ? -30.464 -0.150 37.665 1.00 91.19 155 VAL A CA 1
ATOM 1246 C C . VAL A 1 155 ? -31.580 0.775 38.153 1.00 91.19 155 VAL A C 1
ATOM 1248 O O . VAL A 1 155 ? -32.597 0.943 37.475 1.00 91.19 155 VAL A O 1
ATOM 1251 N N . LYS A 1 156 ? -31.455 1.342 39.356 1.00 89.38 156 LYS A N 1
ATOM 1252 C CA . LYS A 1 156 ? -32.444 2.318 39.827 1.00 89.38 156 LYS A CA 1
ATOM 1253 C C . LYS A 1 156 ? -32.260 3.634 39.079 1.00 89.38 156 LYS A C 1
ATOM 1255 O O . LYS A 1 156 ? -31.147 4.012 38.722 1.00 89.38 156 LYS A O 1
ATOM 1260 N N . VAL A 1 157 ? -33.356 4.343 38.841 1.00 88.94 157 VAL A N 1
ATOM 1261 C CA . VAL A 1 157 ? -33.298 5.700 38.282 1.00 88.94 157 VAL A CA 1
ATOM 1262 C C . VAL A 1 157 ? -32.400 6.572 39.167 1.00 88.94 157 VAL A C 1
ATOM 1264 O O . VAL A 1 157 ? -32.631 6.661 40.370 1.00 88.94 157 VAL A O 1
ATOM 1267 N N . GLY A 1 158 ? -31.386 7.207 38.572 1.00 87.19 158 GLY A N 1
ATOM 1268 C CA . GLY A 1 158 ? -30.431 8.054 39.291 1.00 87.19 158 GLY A CA 1
ATOM 1269 C C . GLY A 1 158 ? -29.152 7.354 39.765 1.00 87.19 158 GLY A C 1
ATOM 1270 O O . GLY A 1 158 ? -28.227 8.058 40.166 1.00 87.19 158 GLY A O 1
ATOM 1271 N N . ASP A 1 159 ? -29.063 6.024 39.670 1.00 91.06 159 ASP A N 1
ATOM 1272 C CA . ASP A 1 159 ? -27.841 5.272 39.978 1.00 91.06 159 ASP A CA 1
ATOM 1273 C C . ASP A 1 159 ? -26.902 5.204 38.758 1.00 91.06 159 ASP A C 1
ATOM 1275 O O . ASP A 1 159 ? -27.328 5.249 37.597 1.00 91.06 159 ASP A O 1
ATOM 1279 N N . ASP A 1 160 ? -25.604 5.082 39.033 1.00 93.38 160 ASP A N 1
ATOM 1280 C CA . ASP A 1 160 ? -24.562 4.912 38.021 1.00 93.38 160 ASP A CA 1
ATOM 1281 C C . ASP A 1 160 ? -24.675 3.551 37.316 1.00 93.38 160 ASP A C 1
ATOM 1283 O O . ASP A 1 160 ? -24.892 2.515 37.948 1.00 93.38 160 ASP A O 1
ATOM 1287 N N . ILE A 1 161 ? -24.454 3.537 35.999 1.00 94.00 161 ILE A N 1
ATOM 1288 C CA . ILE A 1 161 ? -24.445 2.308 35.196 1.00 94.00 161 ILE A CA 1
ATOM 1289 C C . ILE A 1 161 ? -22.998 2.006 34.786 1.00 94.00 161 ILE A C 1
ATOM 1291 O O . ILE A 1 161 ? -22.475 2.664 33.879 1.00 94.00 161 ILE A O 1
ATOM 1295 N N . PRO A 1 162 ? -22.322 1.033 35.425 1.00 95.94 162 PRO A N 1
ATOM 1296 C CA . PRO A 1 162 ? -21.020 0.575 34.967 1.00 95.94 162 PRO A CA 1
ATOM 1297 C C . PRO A 1 162 ? -21.173 -0.219 33.665 1.00 95.94 162 PRO A C 1
ATOM 1299 O O . PRO A 1 162 ? -22.008 -1.116 33.566 1.00 95.94 162 PRO A O 1
ATOM 1302 N N . VAL A 1 163 ? -20.341 0.098 32.679 1.00 96.75 163 VAL A N 1
ATOM 1303 C CA .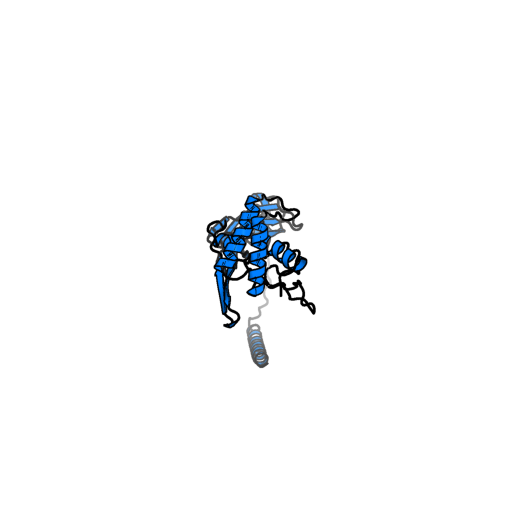 VAL A 1 163 ? -20.267 -0.584 31.386 1.00 96.75 163 VAL A CA 1
ATOM 1304 C C . VAL A 1 163 ? -18.856 -1.117 31.211 1.00 96.75 163 VAL A C 1
ATOM 1306 O O . VAL A 1 163 ? -17.893 -0.348 31.161 1.00 96.75 163 VAL A O 1
ATOM 1309 N N . LYS A 1 164 ? -18.735 -2.441 31.106 1.00 97.12 164 LYS A N 1
ATOM 1310 C CA . LYS A 1 164 ? -17.470 -3.127 30.834 1.00 97.12 164 LYS A CA 1
ATOM 1311 C C . LYS A 1 164 ? -17.533 -3.748 29.450 1.00 97.12 164 LYS A C 1
ATOM 1313 O O . LYS A 1 164 ? -18.464 -4.480 29.133 1.00 97.12 164 LYS A O 1
ATOM 1318 N N . VAL A 1 165 ? -16.548 -3.460 28.615 1.00 97.31 165 VAL A N 1
ATOM 1319 C CA . VAL A 1 165 ? -16.505 -3.902 27.221 1.00 97.31 165 VAL A CA 1
ATOM 1320 C C . VAL A 1 165 ? -15.240 -4.716 27.009 1.00 97.31 165 VAL A C 1
ATOM 1322 O O . VAL A 1 165 ? -14.142 -4.242 27.305 1.00 97.31 165 VAL A O 1
ATOM 1325 N N . LYS A 1 166 ? -15.395 -5.933 26.483 1.00 97.38 166 LYS A N 1
ATOM 1326 C CA . LYS A 1 166 ? -14.269 -6.744 26.017 1.00 97.38 166 LYS A CA 1
ATOM 1327 C C . LYS A 1 166 ? -14.096 -6.584 24.518 1.00 97.38 166 LYS A C 1
ATOM 1329 O O . LYS A 1 166 ? -15.064 -6.761 23.775 1.00 97.38 166 LYS A O 1
ATOM 1334 N N . VAL A 1 167 ? -12.884 -6.239 24.102 1.00 97.69 167 VAL A N 1
ATOM 1335 C CA . VAL A 1 167 ? -12.549 -5.936 22.710 1.00 97.69 167 VAL A CA 1
ATOM 1336 C C . VAL A 1 167 ? -11.291 -6.694 22.297 1.00 97.69 167 VAL A C 1
ATOM 1338 O O . VAL A 1 167 ? -10.270 -6.647 22.985 1.00 97.69 167 VAL A O 1
ATOM 1341 N N . THR A 1 168 ? -11.352 -7.324 21.131 1.00 97.56 168 THR A N 1
ATOM 1342 C CA . THR A 1 168 ? -10.222 -7.990 20.478 1.00 97.56 168 THR A CA 1
ATOM 1343 C C . THR A 1 168 ? -9.883 -7.251 19.190 1.00 97.56 168 THR A C 1
ATOM 1345 O O . THR A 1 168 ? -10.775 -6.883 18.423 1.00 97.56 168 THR A O 1
ATOM 1348 N N . ASN A 1 169 ? -8.598 -7.027 18.931 1.00 96.19 169 ASN A N 1
ATOM 1349 C CA . ASN A 1 169 ? -8.131 -6.507 17.654 1.00 96.19 169 ASN A CA 1
ATOM 1350 C C . ASN A 1 169 ? -7.821 -7.672 16.720 1.00 96.19 169 ASN A C 1
ATOM 1352 O O . ASN A 1 169 ? -7.008 -8.539 17.037 1.00 96.19 169 ASN A O 1
ATOM 1356 N N . LYS A 1 170 ? -8.469 -7.675 15.556 1.00 95.69 170 LYS A N 1
ATOM 1357 C CA . LYS A 1 170 ? -8.170 -8.589 14.456 1.00 95.69 170 LYS A CA 1
ATOM 1358 C C . LYS A 1 170 ? -7.315 -7.850 13.449 1.00 95.69 170 LYS A C 1
ATOM 1360 O O . LYS A 1 170 ? -7.780 -6.880 12.848 1.00 95.69 170 LYS A O 1
ATOM 1365 N N . ILE A 1 171 ? -6.079 -8.298 13.299 1.00 94.06 171 ILE A N 1
ATOM 1366 C CA . ILE A 1 171 ? -5.106 -7.752 12.361 1.00 94.06 171 ILE A CA 1
ATOM 1367 C C . ILE A 1 171 ? -5.029 -8.742 11.206 1.00 94.06 171 ILE A C 1
ATOM 1369 O O . ILE A 1 171 ? -4.752 -9.914 11.425 1.00 94.06 171 ILE A O 1
ATOM 1373 N N . GLU A 1 172 ? -5.335 -8.286 9.997 1.00 92.44 172 GLU A N 1
ATOM 1374 C CA . GLU A 1 172 ? -5.361 -9.093 8.770 1.00 92.44 172 GLU A CA 1
ATOM 1375 C C . GLU A 1 172 ? -4.088 -8.879 7.931 1.00 92.44 172 GLU A C 1
ATOM 1377 O O . GLU A 1 172 ? -3.669 -9.780 7.210 1.00 92.44 172 GLU A O 1
ATOM 1382 N N . TYR A 1 173 ? -3.448 -7.712 8.064 1.00 89.75 173 TYR A N 1
ATOM 1383 C CA . TYR A 1 173 ? -2.173 -7.357 7.431 1.00 89.75 173 TYR A CA 1
ATOM 1384 C C . TYR A 1 173 ? -1.327 -6.515 8.405 1.00 89.75 173 TYR A C 1
ATOM 1386 O O . TYR A 1 173 ? -1.900 -5.638 9.060 1.00 89.75 173 TYR A O 1
ATOM 1394 N N . PRO A 1 174 ? 0.006 -6.708 8.501 1.00 86.88 174 PRO A N 1
ATOM 1395 C CA . PRO A 1 174 ? 0.853 -7.588 7.676 1.00 86.88 174 PRO A CA 1
ATOM 1396 C C . PRO A 1 174 ? 0.731 -9.080 7.992 1.00 86.88 174 PRO A C 1
ATOM 1398 O O . PRO A 1 174 ? 0.728 -9.894 7.077 1.00 86.88 174 PRO A O 1
ATOM 1401 N N . ASP A 1 175 ? 0.564 -9.421 9.268 1.00 88.31 175 ASP A N 1
ATOM 1402 C CA . ASP A 1 175 ? 0.480 -10.800 9.738 1.00 88.31 175 ASP A CA 1
ATOM 1403 C C . ASP A 1 175 ? -0.862 -11.029 10.416 1.00 88.31 175 ASP A C 1
ATOM 1405 O O . ASP A 1 175 ? -1.195 -10.344 11.392 1.00 88.31 175 ASP A O 1
ATOM 1409 N N . ALA A 1 176 ? -1.607 -12.007 9.900 1.00 92.62 176 ALA A N 1
ATOM 1410 C CA . ALA A 1 176 ? -2.921 -12.357 10.407 1.00 92.62 176 ALA A CA 1
ATOM 1411 C C . ALA A 1 176 ? -2.831 -12.844 11.861 1.00 92.62 176 ALA A C 1
ATOM 1413 O O . ALA A 1 176 ? -2.277 -13.911 12.138 1.00 92.62 176 ALA A O 1
ATOM 1414 N N . ARG A 1 177 ? -3.384 -12.067 12.793 1.00 94.19 177 ARG A N 1
ATOM 1415 C CA . ARG A 1 177 ? -3.415 -12.402 14.221 1.00 94.19 177 ARG A CA 1
ATOM 1416 C C . ARG A 1 177 ? -4.596 -11.756 14.930 1.00 94.19 177 ARG A C 1
ATOM 1418 O O . ARG A 1 177 ? -5.158 -10.761 14.475 1.00 94.19 177 ARG A O 1
ATOM 1425 N N . GLU A 1 178 ? -4.937 -12.323 16.078 1.00 95.81 178 GLU A N 1
ATOM 1426 C CA . GLU A 1 178 ? -5.908 -1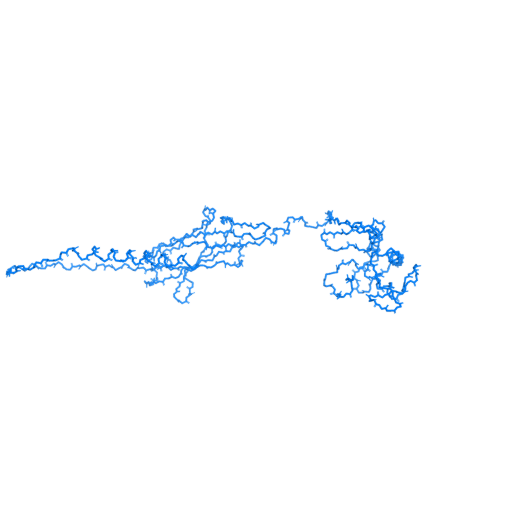1.754 17.005 1.00 95.81 178 GLU A CA 1
ATOM 1427 C C . GLU A 1 178 ? -5.227 -11.531 18.351 1.00 95.81 178 GLU A C 1
ATOM 1429 O O . GLU A 1 178 ? -4.537 -12.413 18.864 1.00 95.81 178 GLU A O 1
ATOM 1434 N N . GLU A 1 179 ? -5.409 -10.344 18.912 1.00 95.50 179 GLU A N 1
ATOM 1435 C CA . GLU A 1 179 ? -4.804 -9.948 20.179 1.00 95.50 179 GLU A CA 1
ATOM 1436 C C . GLU A 1 179 ? -5.802 -9.129 21.010 1.00 95.50 179 GLU A C 1
ATOM 1438 O O . GLU A 1 179 ? -6.639 -8.417 20.439 1.00 95.50 179 GLU A O 1
ATOM 1443 N N . PRO A 1 180 ? -5.761 -9.211 22.354 1.00 96.25 180 PRO A N 1
ATOM 1444 C CA . PRO A 1 180 ? -6.558 -8.330 23.200 1.00 96.25 180 PRO A CA 1
ATOM 1445 C C . PRO A 1 180 ? -6.288 -6.870 22.832 1.00 96.25 180 PRO A C 1
ATOM 1447 O O . PRO A 1 180 ? -5.134 -6.468 22.697 1.00 96.25 180 PRO A O 1
ATOM 1450 N N . ALA A 1 181 ? -7.337 -6.068 22.656 1.00 95.12 181 ALA A N 1
ATOM 1451 C CA . ALA A 1 181 ? -7.165 -4.720 22.132 1.00 95.12 181 ALA A CA 1
ATOM 1452 C C . ALA A 1 181 ? -6.415 -3.810 23.121 1.00 95.12 181 ALA A C 1
ATOM 1454 O O . ALA A 1 181 ? -6.965 -3.390 24.140 1.00 95.12 181 ALA A O 1
ATOM 1455 N N . GLU A 1 182 ? -5.162 -3.484 22.807 1.00 93.88 182 GLU A N 1
ATOM 1456 C CA . GLU A 1 182 ? -4.390 -2.432 23.488 1.00 93.88 182 GLU A CA 1
ATOM 1457 C C . GLU A 1 182 ? -4.705 -1.040 22.931 1.00 93.88 182 GLU A C 1
ATOM 1459 O O . GLU A 1 182 ? -4.577 -0.034 23.623 1.00 93.88 182 GLU A O 1
ATOM 1464 N N . VAL A 1 183 ? -5.170 -0.984 21.683 1.00 90.75 183 VAL A N 1
ATOM 1465 C CA . VAL A 1 183 ? -5.622 0.235 21.014 1.00 90.75 183 VAL A CA 1
ATOM 1466 C C . VAL A 1 183 ? -7.004 -0.031 20.434 1.00 90.75 183 VAL A C 1
ATOM 1468 O O . VAL A 1 183 ? -7.152 -0.868 19.547 1.00 90.75 183 VAL A O 1
ATOM 1471 N N . ALA A 1 184 ? -8.016 0.660 20.953 1.00 95.19 184 ALA A N 1
ATOM 1472 C CA . ALA A 1 184 ? -9.345 0.728 20.359 1.00 95.19 184 ALA A CA 1
ATOM 1473 C C . ALA A 1 184 ? -10.059 2.001 20.824 1.00 95.19 184 ALA A C 1
ATOM 1475 O O . ALA A 1 184 ? -9.892 2.461 21.955 1.00 95.19 184 ALA A O 1
ATOM 1476 N N . TYR A 1 185 ? -10.891 2.544 19.948 1.00 95.94 185 TYR A N 1
ATOM 1477 C CA . TYR A 1 185 ? -11.769 3.671 20.216 1.00 95.94 185 TYR A CA 1
ATOM 1478 C C . TYR A 1 185 ? -13.155 3.115 20.508 1.00 95.94 185 TYR A C 1
ATOM 1480 O O . TYR A 1 185 ? -13.864 2.702 19.590 1.00 95.94 185 TYR A O 1
ATOM 1488 N N . VAL A 1 186 ? -13.496 3.048 21.795 1.00 96.81 186 VAL A N 1
ATOM 1489 C CA . VAL A 1 186 ? -14.756 2.474 22.275 1.00 96.81 186 VAL A CA 1
ATOM 1490 C C . VAL A 1 186 ? -15.701 3.597 22.689 1.00 96.81 186 VAL A C 1
ATOM 1492 O O . VAL A 1 186 ? -15.549 4.186 23.760 1.00 96.81 186 VAL A O 1
ATOM 1495 N N . ASP A 1 187 ? -16.675 3.898 21.838 1.00 96.50 187 ASP A N 1
ATOM 1496 C CA . ASP A 1 187 ? -17.728 4.876 22.095 1.00 96.50 187 ASP A CA 1
ATOM 1497 C C . ASP A 1 187 ? -18.981 4.172 22.631 1.00 96.50 187 ASP A C 1
ATOM 1499 O O . ASP A 1 187 ? -19.453 3.180 22.071 1.00 96.50 187 ASP A O 1
ATOM 1503 N N . VAL A 1 188 ? -19.538 4.698 23.719 1.00 96.75 188 VAL A N 1
ATOM 1504 C CA . VAL A 1 188 ? -20.731 4.170 24.385 1.00 96.75 188 VAL A CA 1
ATOM 1505 C C . VAL A 1 188 ? -21.829 5.220 24.363 1.00 96.75 188 VAL A C 1
ATOM 1507 O O . VAL A 1 188 ? -21.611 6.366 24.759 1.00 96.75 188 VAL A O 1
ATOM 1510 N N . TYR A 1 189 ? -23.021 4.810 23.939 1.00 96.50 189 TYR A N 1
ATOM 1511 C CA . TYR A 1 189 ? -24.206 5.651 23.841 1.00 96.50 189 TYR A CA 1
ATOM 1512 C C . TYR A 1 189 ? -25.353 5.047 24.643 1.00 96.50 189 TYR A C 1
ATOM 1514 O O . TYR A 1 189 ? -25.686 3.878 24.464 1.00 96.50 189 TYR A O 1
ATOM 1522 N N . LEU A 1 190 ? -25.999 5.858 25.478 1.00 95.38 190 LEU A N 1
ATOM 1523 C CA . LEU A 1 190 ? -27.303 5.526 26.047 1.00 95.38 190 LEU A CA 1
ATOM 1524 C C . LEU A 1 190 ? -28.379 6.141 25.161 1.00 95.38 190 LEU A C 1
ATOM 1526 O O . LEU A 1 190 ? -28.331 7.345 24.897 1.00 95.38 190 LEU A O 1
ATOM 1530 N N . LYS A 1 191 ? -29.352 5.340 24.735 1.00 94.31 191 LYS A N 1
ATOM 1531 C CA . LYS A 1 191 ? -30.442 5.773 23.867 1.00 94.31 191 LYS A CA 1
ATOM 1532 C C . LYS A 1 191 ? -31.814 5.400 24.411 1.00 94.31 191 LYS A C 1
ATOM 1534 O O . LYS A 1 191 ? -31.968 4.386 25.098 1.00 94.31 191 LYS A O 1
ATOM 1539 N N . ASP A 1 192 ? -32.805 6.218 24.078 1.00 91.12 192 ASP A N 1
ATOM 1540 C CA . ASP A 1 192 ? -34.216 5.917 24.326 1.00 91.12 192 ASP A CA 1
ATOM 1541 C C . ASP A 1 192 ? -34.806 4.962 23.265 1.00 91.12 192 ASP A C 1
ATOM 1543 O O . ASP A 1 192 ? -34.123 4.507 22.344 1.00 91.12 192 ASP A O 1
ATOM 1547 N N . ALA A 1 193 ? -36.099 4.649 23.391 1.00 88.06 193 ALA A N 1
ATOM 1548 C CA . ALA A 1 193 ? -36.823 3.799 22.442 1.00 88.06 193 ALA A CA 1
ATOM 1549 C C . ALA A 1 193 ? -36.983 4.415 21.035 1.00 88.06 193 ALA A C 1
ATOM 1551 O O . ALA A 1 193 ? -37.301 3.693 20.093 1.00 88.06 193 ALA A O 1
ATOM 1552 N N . SER A 1 194 ? -36.764 5.726 20.887 1.00 88.62 194 SER A N 1
ATOM 1553 C CA . SER A 1 194 ? -36.804 6.447 19.607 1.00 88.62 194 SER A CA 1
ATOM 1554 C C . SER A 1 194 ? -35.411 6.601 18.977 1.00 88.62 194 SER A C 1
ATOM 1556 O O . SER A 1 194 ? -35.268 7.316 17.990 1.00 88.62 194 SER A O 1
ATOM 1558 N N . ASP A 1 195 ? -34.391 5.933 19.533 1.00 87.69 195 ASP A N 1
ATOM 1559 C CA . ASP A 1 195 ? -32.973 6.020 19.148 1.00 87.69 195 ASP A CA 1
ATOM 1560 C C . ASP A 1 195 ? -32.331 7.405 19.394 1.00 87.69 195 ASP A C 1
ATOM 1562 O O . ASP A 1 195 ? -31.246 7.689 18.883 1.00 87.69 195 ASP A O 1
ATOM 1566 N N . ASN A 1 196 ? -32.937 8.257 20.234 1.00 90.50 196 ASN A N 1
ATOM 1567 C CA . ASN A 1 196 ? -32.321 9.522 20.639 1.00 90.50 196 ASN A CA 1
ATOM 1568 C C . ASN A 1 196 ? -31.184 9.267 21.631 1.00 90.50 196 ASN A C 1
ATOM 1570 O O . ASN A 1 196 ? -31.351 8.533 22.606 1.00 90.50 196 ASN A O 1
ATOM 1574 N N . VAL A 1 197 ? -30.041 9.922 21.424 1.00 93.81 197 VAL A N 1
ATOM 1575 C CA . VAL A 1 197 ? -28.867 9.805 22.301 1.00 93.81 197 VAL A CA 1
ATOM 1576 C C . VAL A 1 197 ? -29.057 10.652 23.561 1.00 93.81 197 VAL A C 1
ATOM 1578 O O . VAL A 1 197 ? -29.055 11.878 23.506 1.00 93.81 197 VAL A O 1
ATOM 1581 N N . LEU A 1 198 ? -29.179 9.986 24.709 1.00 92.06 198 LEU A N 1
ATOM 1582 C CA . LEU A 1 198 ? -29.309 10.593 26.039 1.00 92.06 198 LEU A CA 1
ATOM 1583 C C . LEU A 1 198 ? -27.946 10.833 26.701 1.00 92.06 198 LEU A C 1
ATOM 1585 O O . LEU A 1 198 ? -27.772 11.761 27.493 1.00 92.06 198 LEU A O 1
ATOM 1589 N N . TYR A 1 199 ? -26.969 9.986 26.380 1.00 93.88 199 TYR A N 1
ATOM 1590 C CA . TYR A 1 199 ? -25.591 10.096 26.845 1.00 93.88 199 TYR A CA 1
ATOM 1591 C C . TYR A 1 199 ? -24.634 9.531 25.798 1.00 93.88 199 TYR A C 1
ATOM 1593 O O . TYR A 1 199 ? -24.961 8.561 25.117 1.00 93.88 199 TYR A O 1
ATOM 1601 N N . SER A 1 200 ? -23.441 10.113 25.719 1.00 95.81 200 SER A N 1
ATOM 1602 C CA . SER A 1 200 ? -22.317 9.602 24.940 1.00 95.81 200 SER A CA 1
ATOM 1603 C C . SER A 1 200 ? -21.028 9.736 25.743 1.00 95.81 200 SER A C 1
ATOM 1605 O O . SER A 1 200 ? -20.798 10.785 26.353 1.00 95.81 200 SER A O 1
ATOM 1607 N N . GLY A 1 201 ? -20.163 8.731 25.692 1.00 95.38 201 GLY A N 1
ATOM 1608 C CA . GLY A 1 201 ? -18.846 8.789 26.314 1.00 95.38 201 GLY A CA 1
ATOM 1609 C C . GLY A 1 201 ? -17.870 7.782 25.716 1.00 95.38 201 GLY A C 1
ATOM 1610 O O . GLY A 1 201 ? -18.272 6.867 25.003 1.00 95.38 201 GLY A O 1
ATOM 1611 N N . LYS A 1 202 ? -16.580 7.964 26.011 1.00 96.31 202 LYS A N 1
ATOM 1612 C CA . LYS A 1 202 ? -15.496 7.080 25.566 1.00 96.31 202 LYS A CA 1
ATOM 1613 C C . LYS A 1 202 ? -15.061 6.177 26.711 1.00 96.31 202 LYS A C 1
ATOM 1615 O O . LYS A 1 202 ? -14.747 6.678 27.792 1.00 96.31 202 LYS A O 1
ATOM 1620 N N . ALA A 1 203 ? -15.053 4.866 26.488 1.00 96.12 203 ALA A N 1
ATOM 1621 C CA . ALA A 1 203 ? -14.566 3.917 27.478 1.00 96.12 203 ALA A CA 1
ATOM 1622 C C . ALA A 1 203 ? -13.041 3.934 27.542 1.00 96.12 203 ALA A C 1
ATOM 1624 O O . ALA A 1 203 ? -12.354 3.946 26.523 1.00 96.12 203 ALA A O 1
ATOM 1625 N N . ALA A 1 204 ? -12.517 3.962 28.764 1.00 95.56 204 ALA A N 1
ATOM 1626 C CA . ALA A 1 204 ? -11.087 3.994 29.010 1.00 95.56 204 ALA A CA 1
ATOM 1627 C C . ALA A 1 204 ? -10.539 2.567 29.058 1.00 95.56 204 ALA A C 1
ATOM 1629 O O . ALA A 1 204 ? -11.116 1.702 29.722 1.00 95.56 204 ALA A O 1
ATOM 1630 N N . LEU A 1 205 ? -9.402 2.338 28.402 1.00 96.50 205 LEU A N 1
ATOM 1631 C CA . LEU A 1 205 ? -8.648 1.095 28.532 1.00 96.50 205 LEU A CA 1
ATOM 1632 C C . LEU A 1 205 ? -8.190 0.927 29.988 1.00 96.50 205 LEU A C 1
ATOM 1634 O O . LEU A 1 205 ? -7.561 1.824 30.554 1.00 96.50 205 LEU A O 1
ATOM 1638 N 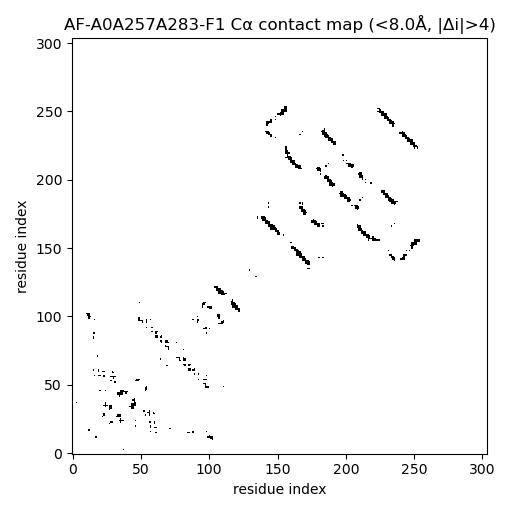N . LYS A 1 206 ? -8.504 -0.217 30.598 1.00 95.69 206 LYS A N 1
ATOM 1639 C CA . LYS A 1 206 ? -8.017 -0.582 31.939 1.00 95.69 206 LYS A CA 1
ATOM 1640 C C . LYS A 1 206 ? -6.871 -1.572 31.858 1.00 95.69 206 LYS A C 1
ATOM 1642 O O . LYS A 1 206 ? -5.828 -1.373 32.470 1.00 95.69 206 LYS A O 1
ATOM 1647 N N . THR A 1 207 ? -7.082 -2.627 31.089 1.00 94.62 207 THR A N 1
ATOM 1648 C CA . THR A 1 207 ? -6.102 -3.662 30.762 1.00 94.62 207 THR A CA 1
ATOM 1649 C C . THR A 1 207 ? -6.327 -4.074 29.314 1.00 94.62 207 THR A C 1
ATOM 1651 O O . THR A 1 207 ? -7.403 -3.814 28.778 1.00 94.62 207 THR A O 1
ATOM 1654 N N . ALA A 1 208 ? -5.340 -4.704 28.672 1.00 94.81 208 ALA A N 1
ATOM 1655 C CA . ALA A 1 208 ? -5.458 -5.135 27.279 1.00 94.81 208 ALA A CA 1
ATOM 1656 C C . ALA A 1 208 ? -6.780 -5.892 27.040 1.00 94.81 208 ALA A C 1
ATOM 1658 O O . ALA A 1 208 ? -7.113 -6.846 27.751 1.00 94.81 208 ALA A O 1
ATOM 1659 N N . GLY A 1 209 ? -7.566 -5.399 26.083 1.00 94.94 209 GLY A N 1
ATOM 1660 C CA . GLY A 1 209 ? -8.883 -5.910 25.719 1.00 94.94 209 GLY A CA 1
ATOM 1661 C C . GLY A 1 209 ? -10.031 -5.607 26.685 1.00 94.94 209 GLY A C 1
ATOM 1662 O O . GLY A 1 209 ? -11.145 -6.025 26.397 1.00 94.94 209 GLY A O 1
ATOM 1663 N N . ASN A 1 210 ? -9.822 -4.890 27.796 1.00 96.75 210 ASN A N 1
ATOM 1664 C CA . ASN A 1 210 ? -10.879 -4.517 28.744 1.00 96.75 210 ASN A CA 1
ATOM 1665 C C . ASN A 1 210 ? -11.009 -2.994 28.850 1.00 96.75 210 ASN A C 1
ATOM 1667 O O . ASN A 1 210 ? -10.121 -2.299 29.356 1.00 96.75 210 ASN A O 1
ATOM 1671 N N . PHE A 1 211 ? -12.159 -2.492 28.413 1.00 97.50 211 PHE A N 1
ATOM 1672 C CA . PHE A 1 211 ? -12.515 -1.080 28.429 1.00 97.50 211 PHE A CA 1
ATOM 1673 C C . PHE A 1 211 ? -13.663 -0.848 29.401 1.00 97.50 211 PHE A C 1
ATOM 1675 O O . PHE A 1 211 ? -14.603 -1.640 29.462 1.00 97.50 211 PHE A O 1
ATOM 1682 N N . GLU A 1 212 ? -13.607 0.247 30.152 1.00 97.38 212 GLU A N 1
ATOM 1683 C CA . GLU A 1 212 ? -14.637 0.576 31.135 1.00 97.38 212 GLU A CA 1
ATOM 1684 C C . GLU A 1 212 ? -15.090 2.031 31.017 1.00 97.38 212 GLU A C 1
ATOM 1686 O O . GLU A 1 212 ? -14.282 2.950 30.849 1.00 97.38 212 GLU A O 1
ATOM 1691 N N . ILE A 1 213 ? -16.398 2.238 31.151 1.00 97.00 213 ILE A N 1
ATOM 1692 C CA . ILE A 1 213 ? -17.015 3.549 31.342 1.00 97.00 213 ILE A CA 1
ATOM 1693 C C . ILE A 1 213 ? -18.152 3.433 32.346 1.00 97.00 213 ILE A C 1
ATOM 1695 O O . ILE A 1 213 ? -18.860 2.433 32.383 1.00 97.00 213 ILE A O 1
ATOM 1699 N N . THR A 1 214 ? -18.355 4.480 33.134 1.00 96.31 214 THR A N 1
ATOM 1700 C CA . THR A 1 214 ? -19.536 4.605 33.985 1.00 96.31 214 THR A CA 1
ATOM 1701 C C . THR A 1 214 ? -20.436 5.675 33.396 1.00 96.31 214 THR A C 1
ATOM 1703 O O . THR A 1 214 ? -20.015 6.824 33.259 1.00 96.31 214 THR A O 1
ATOM 1706 N N . ILE A 1 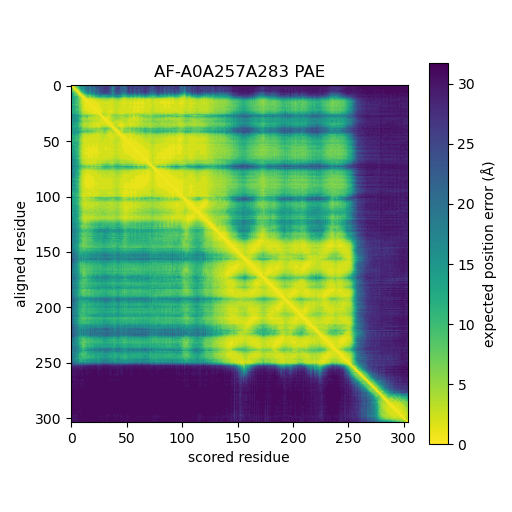215 ? -21.669 5.308 33.045 1.00 94.19 215 ILE A N 1
ATOM 1707 C CA . ILE A 1 215 ? -22.703 6.280 32.686 1.00 94.19 215 ILE A CA 1
ATOM 1708 C C . ILE A 1 215 ? -23.198 6.894 34.001 1.00 94.19 215 ILE A C 1
ATOM 1710 O O . ILE A 1 215 ? -23.746 6.157 34.825 1.00 94.19 215 ILE A O 1
ATOM 1714 N N . PRO A 1 216 ? -23.017 8.208 34.226 1.00 92.56 216 PRO A N 1
ATOM 1715 C CA . PRO A 1 216 ? -23.397 8.820 35.492 1.00 92.56 216 PRO A CA 1
ATOM 1716 C C . PRO A 1 216 ? -24.912 8.778 35.693 1.00 92.56 216 PRO A C 1
ATOM 1718 O O . PRO A 1 216 ? -25.667 9.172 34.800 1.00 92.56 216 PRO A O 1
ATOM 1721 N N . GLY A 1 217 ? -25.360 8.413 36.889 1.00 88.75 217 GLY A N 1
ATOM 1722 C CA . GLY A 1 217 ? -26.775 8.357 37.251 1.00 88.75 217 GLY A CA 1
ATOM 1723 C C . GLY A 1 217 ? -27.482 9.713 37.171 1.00 88.75 217 GLY A C 1
ATOM 1724 O O . GLY A 1 217 ? -28.673 9.800 36.888 1.00 88.75 217 GLY A O 1
ATOM 1725 N N . SER A 1 218 ? -26.733 10.817 37.251 1.00 87.94 218 SER A N 1
ATOM 1726 C CA . SER A 1 218 ? -27.256 12.163 36.960 1.00 87.94 218 SER A CA 1
ATOM 1727 C C . SER A 1 218 ? -27.865 12.302 35.557 1.00 87.94 218 SER A C 1
ATOM 1729 O O . SER A 1 218 ? -28.737 13.142 35.345 1.00 87.94 218 SER A O 1
ATOM 1731 N N . LYS A 1 219 ? -27.434 11.478 34.593 1.00 88.06 219 LYS A N 1
ATOM 1732 C CA . LYS A 1 219 ? -27.995 11.433 33.235 1.00 88.06 219 LYS A CA 1
ATOM 1733 C C . LYS A 1 219 ? -29.253 10.579 33.138 1.00 88.06 219 LYS A C 1
ATOM 1735 O O . LYS A 1 219 ? -30.026 10.768 32.205 1.00 88.06 219 LYS A O 1
ATOM 1740 N N . THR A 1 220 ? -29.477 9.686 34.098 1.00 86.75 220 THR A N 1
ATOM 1741 C CA . THR A 1 220 ? -30.662 8.827 34.165 1.00 86.75 220 THR A CA 1
ATOM 1742 C C . THR A 1 220 ? -31.716 9.335 35.148 1.00 86.75 220 THR A C 1
ATOM 1744 O O . THR A 1 220 ? -32.858 8.908 35.060 1.00 86.75 220 THR A O 1
ATOM 1747 N N . ALA A 1 221 ? -31.385 10.288 36.025 1.00 84.81 221 ALA A N 1
ATOM 1748 C CA . ALA A 1 221 ? -32.250 10.771 37.107 1.00 84.81 221 ALA A CA 1
ATOM 1749 C C . ALA A 1 221 ? -33.619 11.324 36.664 1.00 84.81 221 ALA A C 1
ATOM 1751 O O . ALA A 1 221 ? -34.603 11.158 37.376 1.00 84.81 221 ALA A O 1
ATOM 1752 N N . ASN A 1 222 ? -33.691 11.961 35.490 1.00 85.38 222 ASN A N 1
ATOM 1753 C CA . ASN A 1 222 ? -34.935 12.523 34.945 1.00 85.38 222 ASN A CA 1
ATOM 1754 C C . ASN A 1 222 ? -35.604 11.600 33.912 1.00 85.38 222 ASN A C 1
ATOM 1756 O O . ASN A 1 222 ? -36.525 12.023 33.213 1.00 85.38 222 ASN A O 1
ATOM 1760 N N . LEU A 1 223 ? -35.113 10.368 33.765 1.00 86.75 223 LEU A N 1
ATOM 1761 C CA . LEU A 1 223 ? -35.661 9.399 32.827 1.00 86.75 223 LEU A CA 1
ATOM 1762 C C . LEU A 1 223 ? -36.796 8.602 33.478 1.00 86.75 223 LEU A C 1
ATOM 1764 O O . LEU A 1 223 ? -36.779 8.294 34.670 1.00 86.75 223 LEU A O 1
ATOM 1768 N N . SER A 1 224 ? -37.804 8.266 32.677 1.00 85.62 224 SER A N 1
ATOM 1769 C CA . SER A 1 224 ? -38.896 7.381 33.080 1.00 85.62 224 SER A CA 1
ATOM 1770 C C . SER A 1 224 ? -38.399 5.957 33.340 1.00 85.62 224 SER A C 1
ATOM 1772 O O . SER A 1 224 ? -37.431 5.510 32.729 1.00 85.62 224 SER A O 1
ATOM 1774 N N . ALA A 1 225 ? -39.097 5.206 34.197 1.00 87.81 225 ALA A N 1
ATOM 1775 C CA . ALA A 1 225 ? -38.868 3.766 34.283 1.00 87.81 225 ALA A CA 1
ATOM 1776 C C . ALA A 1 225 ? -39.120 3.108 32.916 1.00 87.81 225 ALA A C 1
ATOM 1778 O O . ALA A 1 225 ? -40.089 3.444 32.231 1.00 87.81 225 ALA A O 1
ATOM 1779 N N . GLY A 1 226 ? -38.259 2.174 32.520 1.00 88.19 226 GLY A N 1
ATOM 1780 C CA . GLY A 1 226 ? -38.362 1.518 31.218 1.00 88.19 226 GLY A CA 1
ATOM 1781 C C . GLY A 1 226 ? -37.048 0.929 30.722 1.00 88.19 226 GLY A C 1
ATOM 1782 O O . GLY A 1 226 ? -36.015 1.025 31.382 1.00 88.19 226 GLY A O 1
ATOM 1783 N N . ALA A 1 227 ? -37.099 0.297 29.550 1.00 91.31 227 ALA A N 1
ATOM 1784 C CA . ALA A 1 227 ? -35.921 -0.244 28.885 1.00 91.31 227 ALA A CA 1
ATOM 1785 C C . ALA A 1 227 ? -35.217 0.841 28.057 1.00 91.31 227 ALA A C 1
ATOM 1787 O O . ALA A 1 227 ? -35.845 1.514 27.239 1.00 91.31 227 ALA A O 1
ATOM 1788 N N . TYR A 1 228 ? -33.906 0.962 28.243 1.00 93.50 228 TYR A N 1
ATOM 1789 C CA . TYR A 1 228 ? -33.027 1.850 27.487 1.00 93.50 228 TYR A CA 1
ATOM 1790 C C . TYR A 1 228 ? -31.967 1.029 26.761 1.00 93.50 228 TYR A C 1
ATOM 1792 O O . TYR A 1 228 ? -31.529 -0.014 27.250 1.00 93.50 228 TYR A O 1
ATOM 1800 N N . THR A 1 229 ? -31.549 1.496 25.586 1.00 95.62 229 THR A N 1
ATOM 1801 C CA . THR A 1 229 ? -30.540 0.802 24.778 1.00 95.62 229 THR A CA 1
ATOM 1802 C C . THR A 1 229 ? -29.164 1.380 25.070 1.00 95.62 229 THR A C 1
ATOM 1804 O O . THR A 1 229 ? -28.957 2.584 24.946 1.00 95.62 229 THR A O 1
ATOM 1807 N N . VAL A 1 230 ? -28.207 0.521 25.411 1.00 96.00 230 VAL A N 1
ATOM 1808 C CA . VAL A 1 230 ? -26.784 0.862 25.435 1.00 96.00 230 VAL A CA 1
ATOM 1809 C C . VAL A 1 230 ? -26.167 0.354 24.135 1.00 96.00 230 VAL A C 1
ATOM 1811 O O . VAL A 1 230 ? -26.088 -0.851 23.892 1.00 96.00 230 VAL A O 1
ATOM 1814 N N . GLU A 1 231 ? -25.772 1.283 23.273 1.00 97.31 231 GLU A N 1
ATOM 1815 C CA . GLU A 1 231 ? -25.068 1.011 22.021 1.00 97.31 231 GLU A CA 1
ATOM 1816 C C . GLU A 1 231 ? -23.571 1.233 22.241 1.00 97.31 231 GLU A C 1
ATOM 1818 O O . GLU A 1 231 ? -23.152 2.306 22.671 1.00 97.31 231 GLU A O 1
ATOM 1823 N N . VAL A 1 232 ? -22.767 0.219 21.942 1.00 97.25 232 VAL A N 1
ATOM 1824 C CA . VAL A 1 232 ? -21.307 0.261 22.026 1.00 97.25 232 VAL A CA 1
ATOM 1825 C C . VAL A 1 232 ? -20.743 0.122 20.622 1.00 97.25 232 VAL A C 1
ATOM 1827 O O . VAL A 1 232 ? -21.123 -0.791 19.885 1.00 97.25 232 VAL A O 1
ATOM 1830 N N . LYS A 1 233 ? -19.838 1.028 20.262 1.00 97.56 233 LYS A N 1
ATOM 1831 C CA . LYS A 1 233 ? -19.081 1.010 19.011 1.00 97.56 233 LYS A CA 1
ATOM 1832 C C . LYS A 1 233 ? -17.603 0.897 19.331 1.00 97.56 233 LYS A C 1
ATOM 1834 O O . LYS A 1 233 ? -17.124 1.646 20.173 1.00 97.56 233 LYS A O 1
ATOM 1839 N N . ALA A 1 234 ? -16.892 -0.003 18.664 1.00 96.94 234 ALA A N 1
ATOM 1840 C CA . ALA A 1 234 ? -15.448 -0.143 18.815 1.00 96.94 234 ALA A CA 1
ATOM 1841 C C . ALA A 1 234 ? -14.768 -0.109 17.448 1.00 96.94 234 ALA A C 1
ATOM 1843 O O . ALA A 1 234 ? -15.124 -0.884 16.564 1.00 96.94 234 ALA A O 1
ATOM 1844 N N . ALA A 1 235 ? -13.777 0.762 17.281 1.00 96.25 235 ALA A N 1
ATOM 1845 C CA . ALA A 1 235 ? -12.976 0.855 16.064 1.00 96.25 235 ALA A CA 1
ATOM 1846 C C . ALA A 1 235 ? -11.478 0.854 16.387 1.00 96.25 235 ALA A C 1
ATOM 1848 O O . ALA A 1 235 ? -11.057 1.391 17.409 1.00 96.25 235 ALA A O 1
ATOM 1849 N N . TYR A 1 236 ? -10.667 0.302 15.483 1.00 94.00 236 TYR A N 1
ATOM 1850 C CA . TYR A 1 236 ? -9.210 0.245 15.658 1.00 94.00 236 TYR A CA 1
ATOM 1851 C C . TYR A 1 236 ? -8.551 1.629 15.523 1.00 94.00 236 TYR A C 1
ATOM 1853 O O . TYR A 1 236 ? -7.597 1.947 16.226 1.00 94.00 236 TYR A O 1
ATOM 1861 N N . LYS A 1 237 ? -9.100 2.481 14.647 1.00 91.06 237 LYS A N 1
ATOM 1862 C CA . LYS A 1 237 ? -8.708 3.886 14.463 1.00 91.06 237 LYS A CA 1
ATOM 1863 C C . LYS A 1 237 ? -9.894 4.800 14.745 1.00 91.06 237 LYS A C 1
ATOM 1865 O O . LYS A 1 237 ? -11.039 4.424 14.487 1.00 91.06 237 LYS A O 1
ATOM 1870 N N . GLU A 1 238 ? -9.620 6.008 15.228 1.00 89.06 238 GLU A N 1
ATOM 1871 C CA . GLU A 1 238 ? -10.652 7.021 15.441 1.00 89.06 238 GLU A CA 1
ATOM 1872 C C . GLU A 1 238 ? -11.368 7.342 14.125 1.00 89.06 238 GLU A C 1
ATOM 1874 O O . GLU A 1 238 ? -10.725 7.543 13.096 1.00 89.06 238 GLU A O 1
ATOM 1879 N N . GLY A 1 239 ? -12.703 7.337 14.136 1.00 83.69 239 GLY A N 1
ATOM 1880 C CA . GLY A 1 239 ? -13.506 7.528 12.922 1.00 83.69 239 GLY A CA 1
ATOM 1881 C 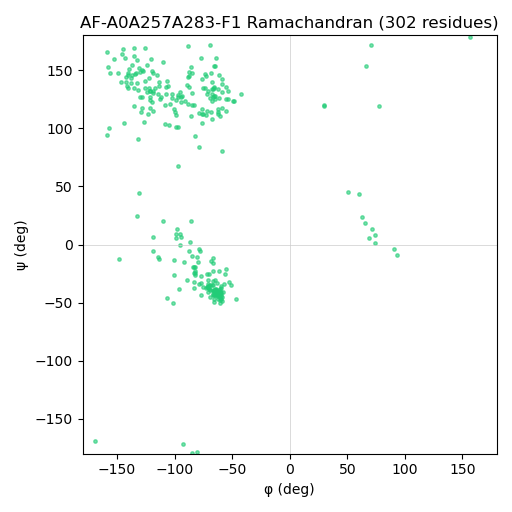C . GLY A 1 239 ? -13.442 6.371 11.913 1.00 83.69 239 GLY A C 1
ATOM 1882 O O . GLY A 1 239 ? -14.007 6.489 10.827 1.00 83.69 239 GLY A O 1
ATOM 1883 N N . GLY A 1 240 ? -12.777 5.260 12.248 1.00 86.75 240 GLY A N 1
ATOM 1884 C CA . GLY A 1 240 ? -12.783 4.039 11.444 1.00 86.75 240 GLY A CA 1
ATOM 1885 C C . GLY A 1 240 ? -14.145 3.339 11.448 1.00 86.75 240 GLY A C 1
ATOM 1886 O O . GLY A 1 240 ? -15.044 3.702 12.203 1.00 86.75 240 GLY A O 1
ATOM 1887 N N . TYR A 1 241 ? -14.294 2.307 10.613 1.00 88.38 241 TYR A N 1
ATOM 1888 C CA . TYR A 1 241 ? -15.510 1.489 10.577 1.00 88.38 241 TYR A CA 1
ATOM 1889 C C . TYR A 1 241 ? -15.636 0.675 11.879 1.00 88.38 241 TYR A C 1
ATOM 1891 O O . TYR A 1 241 ? -14.780 -0.182 12.124 1.00 88.38 241 TYR A O 1
ATOM 1899 N N . PRO A 1 242 ? -16.647 0.937 12.730 1.00 94.81 242 PRO A N 1
ATOM 1900 C CA . PRO A 1 242 ? -16.734 0.294 14.029 1.00 94.81 242 PRO A CA 1
ATOM 1901 C C . PRO A 1 242 ? -17.471 -1.045 13.954 1.00 94.81 242 PRO A C 1
ATOM 1903 O O . PRO A 1 242 ? -18.434 -1.194 13.200 1.00 94.81 242 PRO A O 1
ATOM 1906 N N . ASP A 1 243 ? -17.090 -1.982 14.818 1.00 96.94 243 ASP A N 1
ATOM 1907 C CA . ASP A 1 243 ? -18.007 -3.037 15.240 1.00 96.94 243 ASP A CA 1
ATOM 1908 C C . ASP A 1 243 ? -19.055 -2.448 16.193 1.00 96.94 243 ASP A C 1
ATOM 1910 O O . ASP A 1 243 ? -18.764 -1.524 16.959 1.00 96.94 243 ASP A O 1
ATOM 1914 N N . LEU A 1 244 ? -20.286 -2.955 16.133 1.00 96.44 244 LEU A N 1
ATOM 1915 C CA . LEU A 1 244 ? -21.433 -2.391 16.839 1.00 96.44 244 LEU A CA 1
ATOM 1916 C C . LEU A 1 244 ? -22.174 -3.474 17.614 1.00 96.44 244 LEU A C 1
ATOM 1918 O O . LEU A 1 244 ? -22.648 -4.462 17.051 1.00 96.44 244 LEU A O 1
ATOM 1922 N N . ARG A 1 245 ? -22.372 -3.235 18.911 1.00 96.62 245 ARG A N 1
ATOM 1923 C CA . ARG A 1 245 ? -23.210 -4.070 19.778 1.00 96.62 245 ARG A CA 1
ATOM 1924 C C . ARG A 1 245 ? -24.257 -3.228 20.486 1.00 96.62 245 ARG A C 1
ATOM 1926 O O . ARG A 1 245 ? -23.986 -2.117 20.928 1.00 96.62 245 ARG A O 1
ATOM 1933 N N . LYS A 1 246 ? -25.463 -3.779 20.608 1.00 95.62 246 LYS A N 1
ATOM 1934 C CA . LYS A 1 246 ? -26.563 -3.195 21.379 1.00 95.62 246 LYS A CA 1
ATOM 1935 C C . LYS A 1 246 ? -26.912 -4.132 22.521 1.00 95.62 246 LYS A C 1
ATOM 1937 O O . LYS A 1 246 ? -27.034 -5.336 22.315 1.00 95.62 246 LYS A O 1
ATOM 1942 N N . THR A 1 247 ? -27.090 -3.566 23.700 1.00 94.31 247 THR A N 1
ATOM 1943 C CA . THR A 1 247 ? -27.612 -4.249 24.883 1.00 94.31 247 THR A CA 1
ATOM 1944 C C . THR A 1 247 ? -28.655 -3.352 25.552 1.00 94.31 247 THR A C 1
ATOM 1946 O O . THR A 1 247 ? -28.827 -2.199 25.151 1.00 94.31 247 THR A O 1
ATOM 1949 N N . GLN A 1 248 ? -29.402 -3.875 26.518 1.00 93.50 248 GLN A N 1
ATOM 1950 C CA . GLN A 1 248 ? -30.477 -3.143 27.183 1.00 93.50 248 GLN A CA 1
ATOM 1951 C C . GLN A 1 248 ? -30.249 -3.076 28.687 1.00 93.50 248 GLN A C 1
ATOM 1953 O O . GLN A 1 248 ? -29.810 -4.044 29.302 1.00 93.50 248 GLN A O 1
ATOM 1958 N N . VAL A 1 249 ? -30.607 -1.935 29.267 1.00 93.06 249 VAL A N 1
ATOM 1959 C CA . VAL A 1 249 ? -30.669 -1.721 30.713 1.00 93.06 249 VAL A CA 1
ATOM 1960 C C . VAL A 1 249 ? -32.080 -1.290 31.086 1.00 93.06 249 VAL A C 1
ATOM 1962 O O . VAL A 1 249 ? -32.674 -0.440 30.421 1.00 93.06 249 VAL A O 1
ATOM 1965 N N . ILE A 1 250 ? -32.631 -1.882 32.142 1.00 92.19 250 ILE A N 1
ATOM 1966 C CA . ILE A 1 250 ? -33.942 -1.506 32.672 1.00 92.19 250 ILE A CA 1
ATOM 1967 C C . ILE A 1 250 ? -33.742 -0.489 33.794 1.00 92.19 250 ILE A C 1
ATOM 1969 O O . ILE A 1 250 ? -33.066 -0.770 34.783 1.00 92.19 250 ILE A O 1
ATOM 1973 N N . LEU A 1 251 ? -34.352 0.686 33.661 1.00 90.06 251 LEU A N 1
ATOM 1974 C CA . LEU A 1 251 ? -34.437 1.660 34.742 1.00 90.06 251 LEU A CA 1
ATOM 1975 C C . LEU A 1 251 ? -35.687 1.394 35.578 1.00 90.06 251 LEU A C 1
ATOM 1977 O O . LEU A 1 251 ? -36.805 1.430 35.061 1.00 90.06 251 LEU A O 1
ATOM 1981 N N . SER A 1 252 ? -35.494 1.143 36.871 1.00 86.88 252 SER A N 1
ATOM 1982 C CA . SER A 1 252 ? -36.575 0.908 37.835 1.00 86.88 252 SER A CA 1
ATOM 1983 C C . SER A 1 252 ? -36.744 2.109 38.768 1.00 86.88 252 SER A C 1
ATOM 1985 O O . SER A 1 252 ? -35.760 2.646 39.278 1.00 86.88 252 SER A O 1
ATOM 1987 N N . GLN A 1 253 ? -37.985 2.530 39.021 1.00 77.12 253 GLN A N 1
ATOM 1988 C CA . GLN A 1 253 ? -38.286 3.533 40.048 1.00 77.12 253 GLN A CA 1
ATOM 1989 C C . GLN A 1 253 ? -38.430 2.876 41.423 1.00 77.12 253 GLN A C 1
ATOM 1991 O O . GLN A 1 253 ? -38.893 1.741 41.534 1.00 77.12 253 GLN A O 1
ATOM 1996 N N . VAL A 1 254 ? -38.055 3.601 42.478 1.00 57.47 254 VAL A N 1
ATOM 1997 C CA . VAL A 1 254 ? -38.426 3.227 43.845 1.00 57.47 254 VAL A CA 1
ATOM 1998 C C . VAL A 1 254 ? -39.897 3.586 44.023 1.00 57.47 254 VAL A C 1
ATOM 2000 O O . VAL A 1 254 ? -40.254 4.760 44.017 1.00 57.47 254 VAL A O 1
ATOM 2003 N N . THR A 1 255 ? -40.759 2.585 44.161 1.00 45.16 255 THR A N 1
ATOM 2004 C CA . THR A 1 255 ? -42.074 2.799 44.765 1.00 45.16 255 THR A CA 1
ATOM 2005 C C . THR A 1 255 ? -41.835 2.919 46.268 1.00 45.16 255 THR A C 1
ATOM 2007 O O . THR A 1 255 ? -41.403 1.951 46.889 1.00 45.16 255 THR A O 1
ATOM 2010 N N . GLU A 1 256 ? -42.040 4.099 46.859 1.00 41.69 256 GLU A N 1
ATOM 2011 C CA . GLU A 1 256 ? -42.198 4.178 48.313 1.00 41.69 256 GLU A CA 1
ATOM 2012 C C . GLU A 1 256 ? -43.400 3.302 48.688 1.00 41.69 256 GLU A C 1
ATOM 2014 O O . GLU A 1 256 ? -44.522 3.548 48.239 1.00 41.69 256 GLU A O 1
ATOM 2019 N N . GLU A 1 257 ? -43.169 2.252 49.478 1.00 38.19 257 GLU A N 1
ATOM 2020 C CA . GLU A 1 257 ? -44.256 1.562 50.163 1.00 38.19 257 GLU A CA 1
ATOM 2021 C C . GLU A 1 257 ? -44.945 2.578 51.080 1.00 38.19 257 GLU A C 1
ATOM 2023 O O . GLU A 1 257 ? -44.381 3.055 52.066 1.00 38.19 257 GLU A O 1
ATOM 2028 N N . SER A 1 258 ? -46.177 2.937 50.722 1.00 33.97 258 SER A N 1
ATOM 2029 C CA . SER A 1 258 ? -47.092 3.661 51.601 1.00 33.97 258 SER A CA 1
ATOM 2030 C C . SER A 1 258 ? -47.253 2.868 52.908 1.00 33.97 258 SER A C 1
ATOM 2032 O O . SER A 1 258 ? -47.401 1.645 52.840 1.00 33.97 258 SER A O 1
ATOM 2034 N N . PRO A 1 259 ? -47.222 3.499 54.098 1.00 38.81 259 PRO A N 1
ATOM 2035 C CA . PRO A 1 259 ? -47.297 2.762 55.350 1.00 38.81 259 PRO A CA 1
ATOM 2036 C C . PRO A 1 259 ? -48.633 2.018 55.448 1.00 38.81 259 PRO A C 1
ATOM 2038 O O . PRO A 1 259 ? -49.704 2.624 55.498 1.00 38.81 259 PRO A O 1
ATOM 2041 N N . THR A 1 260 ? -48.551 0.689 55.488 1.00 38.53 260 THR A N 1
ATOM 2042 C CA . THR A 1 260 ? -49.657 -0.222 55.789 1.00 38.53 260 THR A CA 1
ATOM 2043 C C . THR A 1 260 ? -50.381 0.239 57.061 1.00 38.53 260 THR A C 1
ATOM 2045 O O . THR A 1 260 ? -49.734 0.359 58.106 1.00 38.53 260 THR A O 1
ATOM 2048 N N . PRO A 1 261 ? -51.705 0.490 57.035 1.00 43.75 261 PRO A N 1
ATOM 2049 C CA . PRO A 1 261 ? -52.431 0.813 58.251 1.00 43.75 261 PRO A CA 1
ATOM 2050 C C . PRO A 1 261 ? -52.465 -0.413 59.172 1.00 43.75 261 PRO A C 1
ATOM 2052 O O . PRO A 1 261 ? -52.811 -1.521 58.762 1.00 43.75 261 PRO A O 1
ATOM 2055 N N . THR A 1 262 ? -52.089 -0.187 60.430 1.00 40.09 262 THR A N 1
ATOM 2056 C CA . THR A 1 262 ? -52.190 -1.111 61.565 1.00 40.09 262 THR A CA 1
ATOM 2057 C C . THR A 1 262 ? -53.531 -1.861 61.571 1.00 40.09 262 THR A C 1
ATOM 2059 O O . THR A 1 262 ? -54.576 -1.205 61.519 1.00 40.09 262 THR A O 1
ATOM 2062 N N . PRO A 1 263 ? -53.563 -3.203 61.695 1.00 42.09 263 PRO A N 1
ATOM 2063 C CA . PRO A 1 263 ? -54.822 -3.926 61.808 1.00 42.09 263 PRO A CA 1
ATOM 2064 C C . PRO A 1 263 ? -55.487 -3.628 63.158 1.00 42.09 263 PRO A C 1
ATOM 2066 O O . PRO A 1 263 ? -54.883 -3.811 64.217 1.00 42.09 263 PRO A O 1
ATOM 2069 N N . ALA A 1 264 ? -56.745 -3.184 63.123 1.00 36.62 264 ALA A N 1
ATOM 2070 C CA . ALA A 1 264 ? -57.596 -3.096 64.301 1.00 36.62 264 ALA A CA 1
ATOM 2071 C C . ALA A 1 264 ? -57.933 -4.505 64.820 1.00 36.62 264 ALA A C 1
ATOM 2073 O O . ALA A 1 264 ? -58.299 -5.400 64.059 1.00 36.62 264 ALA A O 1
ATOM 2074 N N . VAL A 1 265 ? -57.818 -4.686 66.135 1.00 42.16 265 VAL A N 1
ATOM 2075 C CA . VAL A 1 265 ? -58.186 -5.912 66.849 1.00 42.16 265 VAL A CA 1
ATOM 2076 C C . VAL A 1 265 ? -59.704 -6.095 66.794 1.00 42.16 265 VAL A C 1
ATOM 2078 O O . VAL A 1 265 ? -60.450 -5.229 67.247 1.00 42.16 265 VAL A O 1
ATOM 2081 N N . THR A 1 266 ? -60.187 -7.231 66.289 1.00 33.88 266 THR A N 1
ATOM 2082 C CA . THR A 1 266 ? -61.562 -7.696 66.535 1.00 33.88 266 THR A CA 1
ATOM 2083 C C . THR A 1 266 ? -61.593 -9.225 66.654 1.00 33.88 266 THR A C 1
ATOM 2085 O O . THR A 1 266 ? -61.424 -9.948 65.682 1.00 33.88 266 THR A O 1
ATOM 2088 N N . THR A 1 267 ? -61.724 -9.663 67.909 1.00 32.06 267 THR A N 1
ATOM 2089 C CA . THR A 1 267 ? -62.472 -10.802 68.483 1.00 32.06 267 THR A CA 1
ATOM 2090 C C . THR A 1 267 ? -62.708 -12.082 67.648 1.00 32.06 267 THR A C 1
ATOM 2092 O O . THR A 1 267 ? -63.421 -12.070 66.651 1.00 32.06 267 THR A O 1
ATOM 2095 N N . ALA A 1 268 ? -62.190 -13.213 68.161 1.00 33.84 268 ALA A N 1
ATOM 2096 C CA . ALA A 1 268 ? -62.502 -14.616 67.799 1.00 33.84 268 ALA A CA 1
ATOM 2097 C C . ALA A 1 268 ? -63.978 -14.986 68.120 1.00 33.84 268 ALA A C 1
ATOM 2099 O O . ALA A 1 268 ? -64.579 -14.314 68.951 1.00 33.84 268 ALA A O 1
ATOM 2100 N N . ALA A 1 269 ? -64.669 -16.014 67.602 1.00 34.47 269 ALA A N 1
ATOM 2101 C CA . ALA A 1 269 ? -64.380 -17.380 67.111 1.00 34.47 269 ALA A CA 1
ATOM 2102 C C . ALA A 1 269 ? -65.676 -17.918 66.389 1.00 34.47 269 ALA A C 1
ATOM 2104 O O . ALA A 1 269 ? -66.614 -17.122 66.288 1.00 34.47 269 ALA A O 1
ATOM 2105 N N . PRO A 1 270 ? -65.864 -19.211 65.992 1.00 45.47 270 PRO A N 1
ATOM 2106 C CA . PRO A 1 270 ? -64.962 -20.370 66.040 1.00 45.47 270 PRO A CA 1
ATOM 2107 C C . PRO A 1 270 ? -64.843 -21.221 64.744 1.00 45.47 270 PRO A C 1
ATOM 2109 O O . PRO A 1 270 ? -65.718 -21.246 63.888 1.00 45.47 270 PRO A O 1
ATOM 2112 N N . THR A 1 271 ? -63.721 -21.945 64.688 1.00 36.81 271 THR A N 1
ATOM 2113 C CA . THR A 1 271 ? -63.495 -23.343 64.264 1.00 36.81 271 THR A CA 1
ATOM 2114 C C . THR A 1 271 ? -64.390 -24.006 63.210 1.00 36.81 271 THR A C 1
ATOM 2116 O O . THR A 1 271 ? -65.527 -24.362 63.499 1.00 36.81 271 THR A O 1
ATOM 2119 N N . GLU A 1 272 ? -63.752 -24.436 62.116 1.00 32.28 272 GLU A N 1
ATOM 2120 C CA . GLU A 1 272 ? -63.933 -25.783 61.559 1.00 32.28 272 GLU A CA 1
ATOM 2121 C C . GLU A 1 272 ? -62.603 -26.273 60.942 1.00 32.28 272 GLU A C 1
ATOM 2123 O O . GLU A 1 272 ? -61.842 -25.498 60.365 1.00 32.28 272 GLU A O 1
ATOM 2128 N N . ALA A 1 273 ? -62.290 -27.550 61.143 1.00 35.69 273 ALA A N 1
ATOM 2129 C CA . ALA A 1 273 ? -61.138 -28.292 60.627 1.00 35.69 273 ALA A CA 1
ATOM 2130 C C . ALA A 1 273 ? -61.614 -29.731 60.348 1.00 35.69 273 ALA A C 1
ATOM 2132 O O . ALA A 1 273 ? -62.614 -30.123 60.954 1.00 35.69 273 ALA A O 1
ATOM 2133 N N . PRO A 1 274 ? -60.859 -30.599 59.648 1.00 50.81 274 PRO A N 1
ATOM 2134 C CA . PRO A 1 274 ? -59.883 -30.408 58.563 1.00 50.81 274 PRO A CA 1
ATOM 2135 C C . PRO A 1 274 ? -60.232 -31.287 57.329 1.00 50.81 274 PRO A C 1
ATOM 2137 O O . PRO A 1 274 ? -61.004 -32.227 57.460 1.00 50.81 274 PRO A O 1
ATOM 2140 N N . GLU A 1 275 ? -59.593 -31.094 56.169 1.00 35.28 275 GLU A N 1
ATOM 2141 C CA . GLU A 1 275 ? -59.433 -32.200 55.200 1.00 35.28 275 GLU A CA 1
ATOM 2142 C C . GLU A 1 275 ? -58.021 -32.246 54.601 1.00 35.28 275 GLU A C 1
ATOM 2144 O O . GLU A 1 275 ? -57.323 -31.239 54.477 1.00 35.28 275 GLU A O 1
ATOM 2149 N N . GLU A 1 276 ? -57.596 -33.483 54.356 1.00 37.91 276 GLU A N 1
ATOM 2150 C CA . GLU A 1 276 ? -56.230 -34.002 54.340 1.00 37.91 276 GLU A CA 1
ATOM 2151 C C . GLU A 1 276 ? -55.516 -33.884 52.978 1.00 37.91 276 GLU A C 1
ATOM 2153 O O . GLU A 1 276 ? -56.093 -33.525 51.956 1.00 37.91 276 GLU A O 1
ATOM 2158 N N . GLY A 1 277 ? -54.210 -34.178 52.981 1.00 42.97 277 GLY A N 1
ATOM 2159 C CA . GLY A 1 277 ? -53.273 -33.957 51.877 1.00 42.97 277 GLY A CA 1
ATOM 2160 C C . GLY A 1 277 ? -53.185 -35.049 50.802 1.00 42.97 277 GLY A C 1
ATOM 2161 O O . GLY A 1 277 ? -53.814 -36.098 50.874 1.00 42.97 277 GLY A O 1
ATOM 2162 N N . MET A 1 278 ? -52.313 -34.818 49.809 1.00 38.75 278 MET A N 1
ATOM 2163 C CA . MET A 1 278 ? -51.833 -35.829 48.847 1.00 38.75 278 MET A CA 1
ATOM 2164 C C . MET A 1 278 ? -50.470 -35.367 48.275 1.00 38.75 278 MET A C 1
ATOM 2166 O O . MET A 1 278 ? -50.394 -34.328 47.632 1.00 38.75 278 MET A O 1
ATOM 2170 N N . SER A 1 279 ? -49.333 -35.884 48.759 1.00 44.12 279 SER A N 1
ATOM 2171 C CA . SER A 1 279 ? -48.602 -37.125 48.413 1.00 44.12 279 SER A CA 1
ATOM 2172 C C . SER A 1 279 ? -47.784 -37.064 47.106 1.00 44.12 279 SER A C 1
ATOM 2174 O O . SER A 1 279 ? -48.296 -36.879 46.007 1.00 44.12 279 SER A O 1
ATOM 2176 N N . THR A 1 280 ? -46.471 -37.253 47.263 1.00 40.66 280 THR A N 1
ATOM 2177 C CA . THR A 1 280 ? -45.342 -36.997 46.349 1.00 40.66 280 THR A CA 1
ATOM 2178 C C . THR A 1 280 ? -45.024 -38.125 45.351 1.00 40.66 280 THR A C 1
ATOM 2180 O O . THR A 1 280 ? -43.931 -38.171 44.788 1.00 40.66 280 THR A O 1
ATOM 2183 N N . THR A 1 281 ? -45.953 -39.041 45.074 1.00 41.88 281 THR A N 1
ATOM 2184 C CA . THR A 1 281 ? -45.653 -40.281 44.323 1.00 41.88 281 THR A CA 1
ATOM 2185 C C . THR A 1 281 ? -45.748 -40.206 42.792 1.00 41.88 281 THR A C 1
ATOM 2187 O O . THR A 1 281 ? -45.350 -41.156 42.124 1.00 41.88 281 THR A O 1
ATOM 2190 N N . THR A 1 282 ? -46.197 -39.098 42.192 1.00 43.72 282 THR A N 1
ATOM 2191 C CA . THR A 1 282 ? -46.407 -39.029 40.723 1.00 43.72 282 THR A CA 1
ATOM 2192 C C . THR A 1 282 ? -45.185 -38.516 39.937 1.00 43.72 282 THR A C 1
ATOM 2194 O O . THR A 1 282 ? -45.095 -38.711 38.728 1.00 43.72 282 THR A O 1
ATOM 2197 N N . ILE A 1 283 ? -44.191 -37.910 40.598 1.00 51.31 283 ILE A N 1
ATOM 2198 C CA . ILE A 1 283 ? -43.093 -37.200 39.905 1.00 51.31 283 ILE A CA 1
ATOM 2199 C C . ILE A 1 283 ? -41.972 -38.148 39.427 1.00 51.31 283 ILE A C 1
ATOM 2201 O O . ILE A 1 283 ? -41.324 -37.878 38.417 1.00 51.31 283 ILE A O 1
ATOM 2205 N N . VAL A 1 284 ? -41.778 -39.308 40.064 1.00 49.53 284 VAL A N 1
ATOM 2206 C CA . VAL A 1 284 ? -40.677 -40.231 39.708 1.00 49.53 284 VAL A CA 1
ATOM 2207 C C . VAL A 1 284 ? -40.972 -41.042 38.432 1.00 49.53 284 VAL A C 1
ATOM 2209 O O . VAL A 1 284 ? -40.051 -41.376 37.689 1.00 49.53 284 VAL A O 1
ATOM 2212 N N . GLY A 1 285 ? -42.245 -41.294 38.104 1.00 48.62 285 GLY A N 1
ATOM 2213 C CA . GLY A 1 285 ? -42.624 -42.052 36.901 1.00 48.62 285 GLY A CA 1
ATOM 2214 C C . GLY A 1 285 ? -42.384 -41.308 35.580 1.00 48.62 285 GLY A C 1
ATOM 2215 O O . GLY A 1 285 ? -42.057 -41.930 34.571 1.00 48.62 285 GLY A O 1
ATOM 2216 N N . ILE A 1 286 ? -42.486 -39.974 35.582 1.00 54.50 286 ILE A N 1
ATOM 2217 C CA . ILE A 1 286 ? -42.373 -39.148 34.365 1.00 54.50 286 ILE A CA 1
ATOM 2218 C C . ILE A 1 286 ? -40.905 -38.991 33.927 1.00 54.50 286 ILE A C 1
ATOM 2220 O O . ILE A 1 286 ? -40.610 -38.977 32.732 1.00 54.50 286 ILE A O 1
ATOM 2224 N N . VAL A 1 287 ? -39.963 -38.960 34.876 1.00 58.41 287 VAL A N 1
ATOM 2225 C CA . VAL A 1 287 ? -38.529 -38.779 34.582 1.00 58.41 287 VAL A CA 1
ATOM 2226 C C . VAL A 1 287 ? -37.924 -40.011 33.891 1.00 58.41 287 VAL A C 1
ATOM 2228 O O . VAL A 1 287 ? -37.110 -39.867 32.980 1.00 58.41 287 VAL A O 1
ATOM 2231 N N . VAL A 1 288 ? -38.361 -41.226 34.243 1.00 59.38 288 VAL A N 1
ATOM 2232 C CA . VAL A 1 288 ? -37.821 -42.471 33.657 1.00 59.38 288 VAL A CA 1
ATOM 2233 C C . VAL A 1 288 ? -38.260 -42.661 32.198 1.00 59.38 288 VAL A C 1
ATOM 2235 O O . VAL A 1 288 ? -37.468 -43.110 31.371 1.00 59.38 288 VAL A O 1
ATOM 2238 N N . VAL A 1 289 ? -39.483 -42.255 31.838 1.00 63.31 289 VAL A N 1
ATOM 2239 C CA . VAL A 1 289 ? -39.995 -42.373 30.459 1.00 63.31 289 VAL A CA 1
ATOM 2240 C C . VAL A 1 289 ? -39.282 -41.404 29.507 1.00 63.31 289 VAL A C 1
ATOM 2242 O O . VAL A 1 289 ? -38.945 -41.782 28.385 1.00 63.31 289 VAL A O 1
ATOM 2245 N N . ILE A 1 290 ? -38.970 -40.183 29.957 1.00 68.38 290 ILE A N 1
ATOM 2246 C CA . ILE A 1 290 ? -38.270 -39.179 29.137 1.00 68.38 290 ILE A CA 1
ATOM 2247 C C . ILE A 1 290 ? -36.830 -39.619 28.830 1.00 68.38 290 ILE A C 1
ATOM 2249 O O . ILE A 1 290 ? -36.378 -39.481 27.694 1.00 68.38 290 ILE A O 1
ATOM 2253 N N . ILE A 1 291 ? -36.125 -40.222 29.795 1.00 71.25 291 ILE A N 1
ATOM 2254 C CA . ILE A 1 291 ? -34.750 -40.709 29.588 1.00 71.25 291 ILE A CA 1
ATOM 2255 C C . ILE A 1 291 ? -34.707 -41.832 28.535 1.00 71.25 291 ILE A C 1
ATOM 2257 O O . ILE A 1 291 ? -33.814 -41.841 27.685 1.00 71.25 291 ILE A O 1
ATOM 2261 N N . ILE A 1 292 ? -35.692 -42.738 28.527 1.00 70.38 292 ILE A N 1
ATOM 2262 C CA . ILE A 1 292 ? -35.772 -43.827 27.535 1.00 70.38 292 ILE A CA 1
ATOM 2263 C C . ILE A 1 292 ? -36.031 -43.272 26.125 1.00 70.38 292 ILE A C 1
ATOM 2265 O O . ILE A 1 292 ? -35.418 -43.731 25.159 1.00 70.38 292 ILE A O 1
ATOM 2269 N N . ILE A 1 293 ? -36.882 -42.249 25.997 1.00 71.25 293 ILE A N 1
ATOM 2270 C CA . ILE A 1 293 ? -37.173 -41.607 24.706 1.00 71.25 293 ILE A CA 1
ATOM 2271 C C . ILE A 1 293 ? -35.935 -40.873 24.170 1.00 71.25 293 ILE A C 1
ATOM 2273 O O . ILE A 1 293 ? -35.601 -41.020 22.994 1.00 71.25 293 ILE A O 1
ATOM 2277 N N . VAL A 1 294 ? -35.199 -40.148 25.020 1.00 74.38 294 VAL A N 1
ATOM 2278 C CA . VAL A 1 294 ? -33.964 -39.446 24.621 1.00 74.38 294 VAL A CA 1
ATOM 2279 C C . VAL A 1 294 ? -32.870 -40.434 24.194 1.00 74.38 294 VAL A C 1
ATOM 2281 O O . VAL A 1 294 ? -32.197 -40.205 23.188 1.00 74.38 294 VAL A O 1
ATOM 2284 N N . ALA A 1 295 ? -32.732 -41.571 24.886 1.00 73.19 295 ALA A N 1
ATOM 2285 C CA . ALA A 1 295 ? -31.778 -42.616 24.514 1.00 73.19 295 ALA A CA 1
ATOM 2286 C C . ALA A 1 295 ? -32.116 -43.274 23.161 1.00 73.19 295 ALA A C 1
ATOM 2288 O O . ALA A 1 295 ? -31.219 -43.506 22.347 1.00 73.19 295 ALA A O 1
ATOM 2289 N N . LEU A 1 296 ? -33.402 -43.522 22.880 1.00 72.38 296 LEU A N 1
ATOM 2290 C CA . LEU A 1 296 ? -33.850 -44.068 21.594 1.00 72.38 296 LEU A CA 1
ATOM 2291 C C . LEU A 1 296 ? -33.624 -43.076 20.442 1.00 72.38 296 LEU A C 1
ATOM 2293 O O . LEU A 1 296 ? -33.106 -43.465 19.396 1.00 72.38 296 LEU A O 1
ATOM 2297 N N . VAL A 1 297 ? -33.925 -41.789 20.637 1.00 72.62 297 VAL A N 1
ATOM 2298 C CA . VAL A 1 297 ? -33.691 -40.745 19.619 1.00 72.62 297 VAL A CA 1
ATOM 2299 C C . VAL A 1 297 ? -32.194 -40.567 19.332 1.00 72.62 297 VAL A C 1
ATOM 2301 O O . VAL A 1 297 ? -31.800 -40.449 18.168 1.00 72.62 297 VAL A O 1
ATOM 2304 N N . TYR A 1 298 ? -31.337 -40.637 20.355 1.00 75.06 298 TYR A N 1
ATOM 2305 C CA . TYR A 1 298 ? -29.882 -40.601 20.175 1.00 75.06 298 TYR A CA 1
ATOM 2306 C C . TYR A 1 298 ? -29.361 -41.825 19.399 1.00 75.06 298 TYR A C 1
ATOM 2308 O O . TYR A 1 298 ? -28.495 -41.700 18.532 1.00 75.06 298 TYR A O 1
ATOM 2316 N N . PHE A 1 299 ? -29.921 -43.014 19.646 1.00 72.00 299 PHE A N 1
ATOM 2317 C CA . PHE A 1 299 ? -29.509 -44.239 18.956 1.00 72.00 299 PHE A CA 1
ATOM 2318 C C . PHE A 1 299 ? -29.895 -44.252 17.464 1.00 72.00 299 PHE A C 1
ATOM 2320 O O . PHE A 1 299 ? -29.132 -44.754 16.638 1.00 72.00 299 PHE A O 1
ATOM 2327 N N . PHE A 1 300 ? -31.039 -43.666 17.092 1.00 65.88 300 PHE A N 1
ATOM 2328 C CA . PHE A 1 300 ? -31.496 -43.620 15.694 1.00 65.88 300 PHE A CA 1
ATOM 2329 C C . PHE A 1 300 ? -30.877 -42.491 14.857 1.00 65.88 300 PHE A C 1
ATOM 2331 O O . PHE A 1 300 ? -30.805 -42.613 13.635 1.00 65.88 300 PHE A O 1
ATOM 2338 N N . THR A 1 301 ? -30.390 -41.418 15.482 1.00 67.25 301 THR A N 1
ATOM 2339 C CA . THR A 1 301 ? -29.788 -40.272 14.772 1.00 67.25 301 THR A CA 1
ATOM 2340 C C . THR A 1 301 ? -28.312 -40.470 14.424 1.00 67.25 301 THR A C 1
ATOM 2342 O O . THR A 1 301 ? -27.822 -39.833 13.499 1.00 67.25 301 THR A O 1
ATOM 2345 N N . LYS A 1 302 ? -27.609 -41.401 15.084 1.00 61.53 302 LYS A N 1
ATOM 2346 C CA . LYS A 1 302 ? -26.183 -41.686 14.830 1.00 61.53 302 LYS A CA 1
ATOM 2347 C C . LYS A 1 302 ? -25.916 -42.709 13.710 1.00 61.53 302 LYS A C 1
ATOM 2349 O O . LYS A 1 302 ? -24.766 -43.071 13.482 1.00 61.53 302 LYS A O 1
ATOM 2354 N N . LYS A 1 303 ? -26.965 -43.217 13.048 1.00 52.09 303 LYS A N 1
ATOM 2355 C CA . LYS A 1 303 ? -26.890 -44.265 12.007 1.00 52.09 303 LYS A CA 1
ATOM 2356 C C . LYS A 1 303 ? -27.210 -43.778 10.581 1.00 52.09 303 LYS A C 1
ATOM 2358 O O . LYS A 1 303 ? -27.519 -44.604 9.724 1.00 52.09 303 LYS A O 1
ATOM 2363 N N . LYS A 1 304 ? -27.124 -42.474 10.318 1.00 47.16 304 LYS A N 1
ATOM 2364 C CA . LYS A 1 304 ? -27.127 -41.905 8.963 1.00 47.16 304 LYS A CA 1
ATOM 2365 C C . LYS A 1 304 ? -25.841 -41.143 8.707 1.00 47.16 304 LYS A C 1
ATOM 2367 O O . LYS A 1 304 ? -25.403 -40.448 9.646 1.00 47.16 304 LYS A O 1
#

Foldseek 3Di:
DDQPPDPPPDHFADVLLVVLLVCCQVPNQPPPNFNEDCDPDPPHDHQDQQDLSSLVSSLVSLVVCLVVLNDDPPDPDGSVVSNVSSVVQNVQCVQQVTNRAGPDQWGWRYDDVVVPDTDIDGDPPPPPPDDPCNCQVVVWDKWKAWPDWDWDQEDAQLAKIKIKTFIWMATPPPDTDIWQAPAKWKKKFKADPVRDTLDIDTFDDPDRRITIDIDGSVSRNPPDFAKIKIKIWMTRDVVDDTHIDIDIYTHDYDDPDDDDDDDDDDDDDDDDDDDDDDDDPPPVVVVVVVVVVVVVVVVVVVPD

Solvent-accessible surface area (backbone atoms only — not comparable to full-atom values): 17960 Å² total; per-residue (Å²): 144,86,87,81,90,58,95,49,95,67,66,62,56,61,67,60,59,52,57,31,50,53,45,31,43,74,71,26,26,85,76,77,66,45,50,33,30,93,51,92,43,94,93,39,43,54,71,48,47,74,43,61,73,47,31,53,24,44,47,51,44,35,49,53,36,38,76,67,44,53,73,69,85,98,60,98,70,54,53,67,59,41,31,51,51,29,48,54,54,46,53,43,28,75,73,41,66,32,64,59,64,55,73,61,72,45,27,64,54,42,79,36,77,93,77,75,43,73,40,76,43,66,71,79,62,87,81,58,91,64,61,83,61,58,55,48,64,74,61,45,39,58,38,27,40,74,78,46,76,50,60,63,65,62,46,51,56,41,49,68,45,59,38,40,35,34,32,34,29,43,28,65,32,86,63,73,46,76,44,59,25,79,62,61,44,33,41,38,31,38,23,46,90,84,70,49,77,74,42,75,48,71,36,44,80,76,49,72,15,37,27,41,39,67,49,58,9,82,73,37,50,87,51,74,67,44,74,29,39,39,38,39,34,27,8,44,44,86,92,45,82,55,33,80,49,77,48,64,33,31,33,41,71,86,76,77,80,72,83,78,79,80,83,78,89,77,83,89,85,83,89,88,84,86,86,85,89,86,83,85,76,71,65,68,65,59,57,57,56,51,53,54,53,52,54,51,54,56,62,64,63,74,75,113

Radius of gyration: 40.48 Å; Cα contacts (8 Å, |Δi|>4): 481; chains: 1; bounding box: 90×66×112 Å